Protein AF-A0ABD0LR77-F1 (afdb_monomer_lite)

Organism: NCBI:txid370345

Radius of gyration: 41.73 Å; chains: 1; bounding box: 81×75×144 Å

Secondary structure (DSSP, 8-state):
-HHHHHHHHHHHHHHHHHHHHHHHHHHHHHHHHHHHHHHHHHHHHHHHHHHHHHHHHHHHHHHHHHHHHHHHHS----------HHHHHHHHHHHHHHHHHHHHHHHHHHHHS--TTSSSS------PPPPPPPPTTTTBPPHHHHHHHHHHHHSS-GGGHHHHHH--S---BHHHHHHHHHHHHHHHHHHHHHHHHHS-S------------PPPGGGSSPPPPPPP-

Foldseek 3Di:
DVVVVVVVVVVVVVVVVVVVVVVVVVVVVVVVVVVVVVVVVVVVVVVVVVVVVVVVVVVVVVVVVVVVVVVVPPPPDPDPPPDPPVVVCVVVVVVVVVVVVVVVVVVVVVVPPDPPVVVVPPPPPPPDDPDPPDPPPPFFDDPVLLVVVVCVLPPDDPLSPVLCVVPVDRPRGNVSSVVSVVVVVVSVVVVCVVVVVVPPPPPPPPPPPPPPPPDPPVVVDDPDDDDDD

Sequence (229 aa):
MESDRIRVKMERDNDEFQRRLLRELENEKRKIQDQEAEARRRMEEMRREAEERRKEAERQRREAERLKKEAETRPKSDPPRPASKTMLYYDMGDYRQKLIDERKRIEELLKASPKKEKDLWDIKVLQRPRIPPTPKSADRANRDNVREFNELKHRNFDTRYEFRSIFPDVPFTNRRLEQQQDALIRQQEANLRTVGHTRPKRAEIVIPPRRAVSRPEWLDRDPTPLPHR

pLDDT: mean 77.64, std 14.43, range [48.12, 94.94]

Structure (mmCIF, N/CA/C/O backbone):
data_AF-A0ABD0LR77-F1
#
_entry.id   AF-A0ABD0LR77-F1
#
loop_
_atom_site.group_PDB
_atom_site.id
_atom_site.type_symbol
_atom_site.label_atom_id
_atom_site.label_alt_id
_atom_site.label_comp_id
_atom_site.label_asym_id
_atom_site.label_entity_id
_atom_site.label_seq_id
_atom_site.pdbx_PDB_ins_code
_atom_site.Cartn_x
_atom_site.Cartn_y
_atom_site.Cartn_z
_atom_site.occupancy
_atom_site.B_iso_or_equiv
_atom_site.auth_seq_id
_atom_site.auth_comp_id
_atom_site.auth_asym_id
_atom_site.auth_atom_id
_atom_site.pdbx_PDB_model_num
ATOM 1 N N . MET A 1 1 ? 38.264 5.141 -60.355 1.00 61.53 1 MET A N 1
ATOM 2 C CA . MET A 1 1 ? 39.100 6.068 -59.556 1.00 61.53 1 MET A CA 1
ATOM 3 C C . MET A 1 1 ? 38.275 6.923 -58.603 1.00 61.53 1 MET A C 1
ATOM 5 O O . MET A 1 1 ? 38.505 6.838 -57.406 1.00 61.53 1 MET A O 1
ATOM 9 N N . GLU A 1 2 ? 37.327 7.744 -59.069 1.00 66.62 2 GLU A N 1
ATOM 10 C CA . GLU A 1 2 ? 36.546 8.621 -58.172 1.00 66.62 2 GLU A CA 1
ATOM 11 C C . GLU A 1 2 ? 35.453 7.864 -57.394 1.00 66.62 2 GLU A C 1
ATOM 13 O O . GLU A 1 2 ? 35.314 8.035 -56.185 1.00 66.62 2 GLU A O 1
ATOM 18 N N . SER A 1 3 ? 34.773 6.916 -58.044 1.00 73.69 3 SER A N 1
ATOM 19 C CA . SER A 1 3 ? 33.782 6.030 -57.412 1.00 73.69 3 SER A CA 1
ATOM 20 C C . SER A 1 3 ? 34.380 5.131 -56.322 1.00 73.69 3 SER A C 1
ATOM 22 O O . SER A 1 3 ? 33.734 4.873 -55.309 1.00 73.69 3 SER A O 1
ATOM 24 N N . ASP A 1 4 ? 35.631 4.700 -56.493 1.00 76.31 4 ASP A N 1
ATOM 25 C CA . ASP A 1 4 ? 36.339 3.859 -55.518 1.00 76.31 4 ASP A CA 1
ATOM 26 C C . ASP A 1 4 ? 36.697 4.653 -54.257 1.00 76.31 4 ASP A C 1
ATOM 28 O O . ASP A 1 4 ? 36.555 4.158 -53.142 1.00 76.31 4 ASP A O 1
ATOM 32 N N . ARG A 1 5 ? 37.067 5.931 -54.414 1.00 80.62 5 ARG A N 1
ATOM 33 C CA . ARG A 1 5 ? 37.320 6.843 -53.287 1.00 80.62 5 ARG A CA 1
ATOM 34 C C . ARG A 1 5 ? 36.054 7.112 -52.475 1.00 80.62 5 ARG A C 1
ATOM 36 O O . ARG A 1 5 ? 36.126 7.184 -51.251 1.00 80.62 5 ARG A O 1
ATOM 43 N N . ILE A 1 6 ? 34.901 7.231 -53.137 1.00 83.44 6 ILE A N 1
ATOM 44 C CA . ILE A 1 6 ? 33.605 7.419 -52.468 1.00 83.44 6 ILE A CA 1
ATOM 45 C C . ILE A 1 6 ? 33.216 6.164 -51.679 1.00 83.44 6 ILE A C 1
ATOM 47 O O . ILE A 1 6 ? 32.798 6.285 -50.530 1.00 83.44 6 ILE A O 1
ATOM 51 N N . ARG A 1 7 ? 33.413 4.966 -52.247 1.00 84.56 7 ARG A N 1
ATOM 52 C CA . ARG A 1 7 ? 33.152 3.697 -51.546 1.00 84.56 7 ARG A CA 1
ATOM 53 C C . ARG A 1 7 ? 34.027 3.530 -50.306 1.00 84.56 7 ARG A C 1
ATOM 55 O O . ARG A 1 7 ? 33.490 3.276 -49.237 1.00 84.56 7 ARG A O 1
ATOM 62 N N . VAL A 1 8 ? 35.335 3.762 -50.425 1.00 86.56 8 VAL A N 1
ATOM 63 C CA . VAL A 1 8 ? 36.272 3.675 -49.288 1.00 86.56 8 VAL A CA 1
ATOM 64 C C . VAL A 1 8 ? 35.927 4.691 -48.196 1.00 86.56 8 VAL A C 1
ATOM 66 O O . VAL A 1 8 ? 36.021 4.386 -47.009 1.00 86.56 8 VAL A O 1
ATOM 69 N N . LYS A 1 9 ? 35.495 5.902 -48.573 1.00 86.81 9 LYS A N 1
ATOM 70 C CA . LYS A 1 9 ? 35.039 6.905 -47.605 1.00 86.81 9 LYS A CA 1
ATOM 71 C C . LYS A 1 9 ? 33.771 6.449 -46.874 1.00 86.81 9 LYS A C 1
ATOM 73 O O . LYS A 1 9 ? 33.734 6.515 -45.653 1.00 86.81 9 LYS A O 1
ATOM 78 N N . MET A 1 10 ? 32.775 5.941 -47.602 1.00 82.44 10 MET A N 1
ATOM 79 C CA . MET A 1 10 ? 31.540 5.419 -47.004 1.00 82.44 10 MET A CA 1
ATOM 80 C C . MET A 1 10 ? 31.793 4.222 -46.082 1.00 82.44 10 MET A C 1
ATOM 82 O O . MET A 1 10 ? 31.168 4.125 -45.033 1.00 82.44 10 MET A O 1
ATOM 86 N N . GLU A 1 11 ? 32.710 3.328 -46.447 1.00 87.44 11 GLU A N 1
ATOM 87 C CA . GLU A 1 11 ? 33.096 2.181 -45.619 1.00 87.44 11 GLU A CA 1
ATOM 88 C C . GLU A 1 11 ? 33.763 2.632 -44.314 1.00 87.44 11 GLU A C 1
ATOM 90 O O . GLU A 1 11 ? 33.382 2.183 -43.236 1.00 87.44 11 GLU A O 1
ATOM 95 N N . ARG A 1 12 ? 34.665 3.619 -44.387 1.00 87.12 12 ARG A N 1
ATOM 96 C CA . ARG A 1 12 ? 35.287 4.222 -43.201 1.00 87.12 12 ARG A CA 1
ATOM 97 C C . ARG A 1 12 ? 34.269 4.924 -42.298 1.00 87.12 12 ARG A C 1
ATOM 99 O O . ARG A 1 12 ? 34.323 4.754 -41.083 1.00 87.12 12 ARG A O 1
ATOM 106 N N . ASP A 1 13 ? 33.339 5.678 -42.879 1.00 90.56 13 ASP A N 1
ATOM 107 C CA . ASP A 1 13 ? 32.278 6.363 -42.132 1.00 90.56 13 ASP A CA 1
ATOM 108 C C . ASP A 1 13 ? 31.334 5.345 -41.455 1.00 90.56 13 ASP A C 1
ATOM 110 O O . ASP A 1 13 ? 30.910 5.542 -40.313 1.00 90.56 13 ASP A O 1
ATOM 114 N N . ASN A 1 14 ? 31.054 4.219 -42.120 1.00 90.38 14 ASN A N 1
ATOM 115 C CA . ASN A 1 14 ? 30.257 3.120 -41.573 1.00 90.38 14 ASN A CA 1
ATOM 116 C C . ASN A 1 14 ? 30.980 2.402 -40.418 1.00 90.38 14 ASN A C 1
ATOM 118 O O . ASN A 1 14 ? 30.385 2.166 -39.366 1.00 90.38 14 ASN A O 1
ATOM 122 N N . ASP A 1 15 ? 32.278 2.130 -40.560 1.00 91.56 15 ASP A N 1
ATOM 123 C CA . ASP A 1 15 ? 33.105 1.556 -39.493 1.00 91.56 15 ASP A CA 1
ATOM 124 C C . ASP A 1 15 ? 33.195 2.485 -38.275 1.00 91.56 15 ASP A C 1
ATOM 126 O O . ASP A 1 15 ? 33.116 2.045 -37.123 1.00 91.56 15 ASP A O 1
ATOM 130 N N . GLU A 1 16 ? 33.343 3.792 -38.500 1.00 92.00 16 GLU A N 1
ATOM 131 C CA . GLU A 1 16 ? 33.342 4.784 -37.428 1.00 92.00 16 GLU A CA 1
ATOM 132 C C . GLU A 1 16 ? 31.990 4.849 -36.711 1.00 92.00 16 GLU A C 1
ATOM 134 O O . GLU A 1 16 ? 31.962 4.942 -35.478 1.00 92.00 16 GLU A O 1
ATOM 139 N N . PHE A 1 17 ? 30.883 4.744 -37.451 1.00 92.69 17 PHE A N 1
ATOM 140 C CA . PHE A 1 17 ? 29.539 4.667 -36.887 1.00 92.69 17 PHE A CA 1
ATOM 141 C C . PHE A 1 17 ? 29.361 3.417 -36.015 1.00 92.69 17 PHE A C 1
ATOM 143 O O . PHE A 1 17 ? 28.963 3.535 -34.853 1.00 92.69 17 PHE A O 1
ATOM 150 N N . GLN A 1 18 ? 29.754 2.236 -36.502 1.00 92.25 18 GLN A N 1
ATOM 151 C CA . GLN A 1 18 ? 29.689 0.995 -35.720 1.00 92.25 18 GLN A CA 1
ATOM 152 C C . GLN A 1 18 ? 30.543 1.066 -34.445 1.00 92.25 18 GLN A C 1
ATOM 154 O O . GLN A 1 18 ? 30.103 0.662 -33.367 1.00 92.25 18 GLN A O 1
ATOM 159 N N . ARG A 1 19 ? 31.743 1.657 -34.519 1.00 91.81 19 ARG A N 1
ATOM 160 C CA . ARG A 1 19 ? 32.607 1.869 -33.343 1.00 91.81 19 ARG A CA 1
ATOM 161 C C . ARG A 1 19 ? 32.029 2.862 -32.338 1.00 91.81 19 ARG A C 1
ATOM 163 O O . ARG A 1 19 ? 32.357 2.776 -31.155 1.00 91.81 19 ARG A O 1
ATOM 170 N N . ARG A 1 20 ? 31.256 3.859 -32.775 1.00 92.75 20 ARG A N 1
ATOM 171 C CA . ARG A 1 20 ? 30.549 4.773 -31.859 1.00 92.75 20 ARG A CA 1
ATOM 172 C C . ARG A 1 20 ? 29.403 4.047 -31.166 1.00 92.75 20 ARG A C 1
ATOM 174 O O . ARG A 1 20 ? 29.342 4.095 -29.945 1.00 92.75 20 ARG A O 1
ATOM 181 N N . LEU A 1 21 ? 28.611 3.286 -31.918 1.00 92.94 21 LEU A N 1
ATOM 182 C CA . LEU A 1 21 ? 27.497 2.509 -31.380 1.00 92.94 21 LEU A CA 1
ATOM 183 C C . LEU A 1 21 ? 27.954 1.493 -30.320 1.00 92.94 21 LEU A C 1
ATOM 185 O O . LEU A 1 21 ? 27.367 1.407 -29.246 1.00 92.94 21 LEU A O 1
ATOM 189 N N . LEU A 1 22 ? 29.049 0.767 -30.570 1.00 92.75 22 LEU A N 1
ATOM 190 C CA . LEU A 1 22 ? 29.613 -0.162 -29.582 1.00 92.75 22 LEU A CA 1
ATOM 191 C C . LEU A 1 22 ? 30.079 0.549 -28.304 1.00 92.75 22 LEU A C 1
ATOM 193 O O . LEU A 1 22 ? 29.861 0.039 -27.207 1.00 92.75 22 LEU A O 1
ATOM 197 N N . ARG A 1 23 ? 30.685 1.736 -28.433 1.00 93.81 23 ARG A N 1
ATOM 198 C CA . ARG A 1 23 ? 31.102 2.549 -27.280 1.00 93.81 23 ARG A CA 1
ATOM 199 C C . ARG A 1 23 ? 29.909 3.071 -26.486 1.00 93.81 23 ARG A C 1
ATOM 201 O O . ARG A 1 23 ? 29.966 3.090 -25.262 1.00 93.81 23 ARG A O 1
ATOM 208 N N . GLU A 1 24 ? 28.835 3.471 -27.158 1.00 93.06 24 GLU A N 1
ATOM 209 C CA . GLU A 1 24 ? 27.589 3.875 -26.502 1.00 93.06 24 GLU A CA 1
ATOM 210 C C . GLU A 1 24 ? 26.967 2.711 -25.728 1.00 93.06 24 GLU A C 1
ATOM 212 O O . GLU A 1 24 ? 26.687 2.867 -24.542 1.00 93.06 24 GLU A O 1
ATOM 217 N N . LEU A 1 25 ? 26.872 1.522 -26.331 1.00 93.50 25 LEU A N 1
ATOM 218 C CA . LEU A 1 25 ? 26.380 0.319 -25.651 1.00 93.50 25 LEU A CA 1
ATOM 219 C C . LEU A 1 25 ? 27.247 -0.074 -24.447 1.00 93.50 25 LEU A C 1
ATOM 221 O O . LEU A 1 25 ? 26.724 -0.476 -23.407 1.00 93.50 25 LEU A O 1
ATOM 225 N N . GLU A 1 26 ? 28.571 0.049 -24.556 1.00 93.88 26 GLU A N 1
ATOM 226 C CA . GLU A 1 26 ? 29.471 -0.219 -23.434 1.00 93.88 26 GLU A CA 1
ATOM 227 C C . GLU A 1 26 ? 29.277 0.799 -22.300 1.00 93.88 26 GLU A C 1
ATOM 229 O O . GLU A 1 26 ? 29.213 0.417 -21.129 1.00 93.88 26 GLU A O 1
ATOM 234 N N . ASN A 1 27 ? 29.120 2.082 -22.634 1.00 94.94 27 ASN A N 1
ATOM 235 C CA . ASN A 1 27 ? 28.847 3.137 -21.660 1.00 94.94 27 ASN A CA 1
ATOM 236 C C . ASN A 1 27 ? 27.486 2.948 -20.976 1.00 94.94 27 ASN A C 1
ATOM 238 O O . ASN A 1 27 ? 27.387 3.115 -19.760 1.00 94.94 27 ASN A O 1
ATOM 242 N N . GLU A 1 28 ? 26.449 2.561 -21.719 1.00 92.25 28 GLU A N 1
ATOM 243 C CA . GLU A 1 28 ? 25.136 2.237 -21.155 1.00 92.25 28 GLU A CA 1
ATOM 244 C C . GLU A 1 28 ? 25.209 1.027 -20.226 1.00 92.25 28 GLU A C 1
ATOM 246 O O . GLU A 1 28 ? 24.686 1.074 -19.111 1.00 92.25 28 GLU A O 1
ATOM 251 N N . LYS A 1 29 ? 25.927 -0.027 -20.626 1.00 92.75 29 LYS A N 1
ATOM 252 C CA . LYS A 1 29 ? 26.137 -1.209 -19.785 1.00 92.75 29 LYS A CA 1
ATOM 253 C C . LYS A 1 29 ? 26.862 -0.857 -18.486 1.00 92.75 29 LYS A C 1
ATOM 255 O O . LYS A 1 29 ? 26.440 -1.309 -17.423 1.00 92.75 29 LYS A O 1
ATOM 260 N N . ARG A 1 30 ? 27.909 -0.025 -18.551 1.00 94.25 30 ARG A N 1
ATOM 261 C CA . ARG A 1 30 ? 28.617 0.476 -17.359 1.00 94.25 30 ARG A CA 1
ATOM 262 C C . ARG A 1 30 ? 27.686 1.285 -16.460 1.00 94.25 30 ARG A C 1
ATOM 264 O O . ARG A 1 30 ? 27.629 1.028 -15.265 1.00 94.25 30 ARG A O 1
ATOM 271 N N . LYS A 1 31 ? 26.880 2.180 -17.032 1.00 94.88 31 LYS A N 1
ATOM 272 C CA . LYS A 1 31 ? 25.911 2.984 -16.276 1.00 94.88 31 LYS A CA 1
ATOM 273 C C . LYS A 1 31 ? 24.860 2.125 -15.570 1.00 94.88 31 LYS A C 1
ATOM 275 O O . LYS A 1 31 ? 24.534 2.396 -14.418 1.00 94.88 31 LYS A O 1
ATOM 280 N N . ILE A 1 32 ? 24.345 1.089 -16.233 1.00 90.62 32 ILE A N 1
ATOM 281 C CA . ILE A 1 32 ? 23.404 0.133 -15.628 1.00 90.62 32 ILE A CA 1
ATOM 282 C C . ILE A 1 32 ? 24.085 -0.638 -14.495 1.00 90.62 32 ILE A C 1
ATOM 284 O O . ILE A 1 32 ? 23.502 -0.794 -13.426 1.00 90.62 32 ILE A O 1
ATOM 288 N N . GLN A 1 33 ? 25.326 -1.079 -14.702 1.00 92.19 33 GLN A N 1
ATOM 289 C CA . GLN A 1 33 ? 26.099 -1.785 -13.685 1.00 92.19 33 GLN A CA 1
ATOM 290 C C . GLN A 1 33 ? 26.365 -0.910 -12.450 1.00 92.19 33 GLN A C 1
ATOM 292 O O . GLN A 1 33 ? 26.226 -1.389 -11.325 1.00 92.19 33 GLN A O 1
ATOM 297 N N . ASP A 1 34 ? 26.682 0.372 -12.639 1.00 93.81 34 ASP A N 1
ATOM 298 C CA . ASP A 1 34 ? 26.874 1.328 -11.545 1.00 93.81 34 ASP A CA 1
ATOM 299 C C . ASP A 1 34 ? 25.564 1.589 -10.789 1.00 93.81 34 ASP A C 1
ATOM 301 O O . ASP A 1 34 ? 25.548 1.584 -9.558 1.00 93.81 34 ASP A O 1
ATOM 305 N N . GLN A 1 35 ? 24.447 1.734 -11.511 1.00 90.56 35 GLN A N 1
ATOM 306 C CA . GLN A 1 35 ? 23.116 1.861 -10.911 1.00 90.56 35 GLN A CA 1
ATOM 307 C C . GLN A 1 35 ? 22.721 0.611 -10.116 1.00 90.56 35 GLN A C 1
ATOM 309 O O . GLN A 1 35 ? 22.169 0.724 -9.022 1.00 90.56 35 GLN A O 1
ATOM 314 N N . GLU A 1 36 ? 23.018 -0.584 -10.630 1.00 90.69 36 GLU A N 1
ATOM 315 C CA . GLU A 1 36 ? 22.761 -1.840 -9.927 1.00 90.69 36 GLU A CA 1
ATOM 316 C C . GLU A 1 36 ? 23.646 -1.970 -8.680 1.00 90.69 36 GLU A C 1
ATOM 318 O O . GLU A 1 36 ? 23.165 -2.364 -7.617 1.00 90.69 36 GLU A O 1
ATOM 323 N N . ALA A 1 37 ? 24.925 -1.601 -8.770 1.00 93.81 37 ALA A N 1
ATOM 324 C CA . ALA A 1 37 ? 25.838 -1.600 -7.632 1.00 93.81 37 ALA A CA 1
ATOM 325 C C . ALA A 1 37 ? 25.390 -0.608 -6.547 1.00 93.81 37 ALA A C 1
ATOM 327 O O . ALA A 1 37 ? 25.408 -0.938 -5.359 1.00 93.81 37 ALA A O 1
ATOM 328 N N . GLU A 1 38 ? 24.938 0.583 -6.938 1.00 93.44 38 GLU A N 1
ATOM 329 C CA . GLU A 1 38 ? 24.380 1.578 -6.024 1.00 93.44 38 GLU A CA 1
ATOM 330 C C . GLU A 1 38 ? 23.076 1.083 -5.381 1.00 93.44 38 GLU A C 1
ATOM 332 O O . GLU A 1 38 ? 22.905 1.189 -4.165 1.00 93.44 38 GLU A O 1
ATOM 337 N N . ALA A 1 39 ? 22.181 0.469 -6.160 1.00 91.00 39 ALA A N 1
ATOM 338 C CA . ALA A 1 39 ? 20.952 -0.132 -5.646 1.00 91.00 39 ALA A CA 1
ATOM 339 C C . ALA A 1 39 ? 21.242 -1.269 -4.656 1.00 91.00 39 ALA A C 1
ATOM 341 O O . ALA A 1 39 ? 20.615 -1.339 -3.600 1.00 91.00 39 ALA A O 1
ATOM 342 N N . ARG A 1 40 ? 22.231 -2.124 -4.944 1.00 93.00 40 ARG A N 1
ATOM 343 C CA . ARG A 1 40 ? 22.679 -3.187 -4.031 1.00 93.00 40 ARG A CA 1
ATOM 344 C C . ARG A 1 40 ? 23.202 -2.618 -2.715 1.00 93.00 40 ARG A C 1
ATOM 346 O O . ARG A 1 40 ? 22.806 -3.111 -1.662 1.00 93.00 40 ARG A O 1
ATOM 353 N N . ARG A 1 41 ? 24.017 -1.557 -2.757 1.00 93.62 41 ARG A N 1
ATOM 354 C CA . ARG A 1 41 ? 24.506 -0.871 -1.547 1.00 93.62 41 ARG A CA 1
ATOM 355 C C . ARG A 1 41 ? 23.360 -0.286 -0.724 1.00 93.62 41 ARG A C 1
ATOM 357 O O . ARG A 1 41 ? 23.305 -0.532 0.475 1.00 93.62 41 ARG A O 1
ATOM 364 N N . ARG A 1 42 ? 22.406 0.400 -1.365 1.00 92.25 42 ARG A N 1
ATOM 365 C CA . ARG A 1 42 ? 21.207 0.934 -0.692 1.00 92.25 42 ARG A CA 1
ATOM 366 C C . ARG A 1 42 ? 20.367 -0.166 -0.044 1.00 92.25 42 ARG A C 1
ATOM 368 O O . ARG A 1 42 ? 19.916 -0.012 1.083 1.00 92.25 42 ARG A O 1
ATOM 375 N N . MET A 1 43 ? 20.166 -1.288 -0.733 1.00 86.81 43 MET A N 1
ATOM 376 C CA . MET A 1 43 ? 19.421 -2.428 -0.188 1.00 86.81 43 MET A CA 1
ATOM 377 C C . MET A 1 43 ? 20.141 -3.073 1.001 1.00 86.81 43 MET A C 1
ATOM 379 O O . MET A 1 43 ? 19.496 -3.490 1.962 1.00 86.81 43 MET A O 1
ATOM 383 N N . GLU A 1 44 ? 21.471 -3.153 0.956 1.00 91.69 44 GLU A N 1
ATOM 384 C CA . GLU A 1 44 ? 22.271 -3.656 2.070 1.00 91.69 44 GLU A CA 1
ATOM 385 C C . GLU A 1 44 ? 22.234 -2.709 3.277 1.00 91.69 44 GLU A C 1
ATOM 387 O O . GLU A 1 44 ? 22.098 -3.168 4.409 1.00 91.69 44 GLU A O 1
ATOM 392 N N . GLU A 1 45 ? 22.283 -1.399 3.047 1.00 92.62 45 GLU A N 1
ATOM 393 C CA . GLU A 1 45 ? 22.147 -0.381 4.091 1.00 92.62 45 GLU A CA 1
ATOM 394 C C . GLU A 1 45 ? 20.770 -0.445 4.762 1.00 92.62 45 GLU A C 1
ATOM 396 O O . GLU A 1 45 ? 20.696 -0.590 5.981 1.00 92.62 45 GLU A O 1
ATOM 401 N N . MET A 1 46 ? 19.691 -0.497 3.974 1.00 88.62 46 MET A N 1
ATOM 402 C CA . MET A 1 46 ? 18.326 -0.702 4.479 1.00 88.62 46 MET A CA 1
ATOM 403 C C . MET A 1 46 ? 18.202 -1.995 5.296 1.00 88.62 46 MET A C 1
ATOM 405 O O . MET A 1 46 ? 17.510 -2.039 6.313 1.00 88.62 46 MET A O 1
ATOM 409 N N . ARG A 1 47 ? 18.881 -3.068 4.872 1.00 92.00 47 ARG A N 1
ATOM 410 C CA . ARG A 1 47 ? 18.904 -4.336 5.611 1.00 92.00 47 ARG A CA 1
ATOM 411 C C . ARG A 1 47 ? 19.638 -4.199 6.946 1.00 92.00 47 ARG A C 1
ATOM 413 O O . ARG A 1 47 ? 19.152 -4.736 7.940 1.00 92.00 47 ARG A O 1
ATOM 420 N N . ARG A 1 48 ? 20.775 -3.499 6.982 1.00 91.31 48 ARG A N 1
ATOM 421 C CA . ARG A 1 48 ? 21.527 -3.235 8.221 1.00 91.31 48 ARG A CA 1
ATOM 422 C C . ARG A 1 48 ? 20.725 -2.363 9.180 1.00 91.31 48 ARG A C 1
ATOM 424 O O . ARG A 1 48 ? 20.628 -2.705 10.352 1.00 91.31 48 ARG A O 1
ATOM 431 N N . GLU A 1 49 ? 20.088 -1.307 8.684 1.00 91.56 49 GLU A N 1
ATOM 432 C CA . GLU A 1 49 ? 19.223 -0.440 9.489 1.00 91.56 49 GLU A CA 1
ATOM 433 C C . GLU A 1 49 ? 18.035 -1.218 10.073 1.00 91.56 49 GLU A C 1
ATOM 435 O O . GLU A 1 49 ? 17.736 -1.110 11.262 1.00 91.56 49 GLU A O 1
ATOM 440 N N . ALA A 1 50 ? 17.390 -2.072 9.272 1.00 87.62 50 ALA A N 1
ATOM 441 C CA . ALA A 1 50 ? 16.305 -2.925 9.748 1.00 87.62 50 ALA A CA 1
ATOM 442 C C . ALA A 1 50 ? 16.772 -3.931 10.817 1.00 87.62 50 ALA A C 1
ATOM 444 O O . ALA A 1 50 ? 16.033 -4.222 11.761 1.00 87.62 50 ALA A O 1
ATOM 445 N N . GLU A 1 51 ? 17.991 -4.461 10.690 1.00 91.12 51 GLU A N 1
ATOM 446 C CA . GLU A 1 51 ? 18.584 -5.358 11.681 1.00 91.12 51 GLU A CA 1
ATOM 447 C C . GLU A 1 51 ? 18.922 -4.628 12.989 1.00 91.12 51 GLU A C 1
ATOM 449 O O . GLU A 1 51 ? 18.597 -5.132 14.065 1.00 91.12 51 GLU A O 1
ATOM 454 N N . GLU A 1 52 ? 19.499 -3.427 12.916 1.00 91.38 52 GLU A N 1
ATOM 455 C CA . GLU A 1 52 ? 19.763 -2.588 14.091 1.00 91.38 52 GLU A CA 1
ATOM 456 C C . GLU A 1 52 ? 18.461 -2.187 14.788 1.00 91.38 52 GLU A C 1
ATOM 458 O O . GLU A 1 52 ? 18.313 -2.407 15.989 1.00 91.38 52 GLU A O 1
ATOM 463 N N . ARG A 1 53 ? 17.444 -1.756 14.034 1.00 91.12 53 ARG A N 1
ATOM 464 C CA . ARG A 1 53 ? 16.114 -1.446 14.578 1.00 91.12 53 ARG A CA 1
ATOM 465 C C . ARG A 1 53 ? 15.478 -2.653 15.270 1.00 91.12 53 ARG A C 1
ATOM 467 O O . ARG A 1 53 ? 14.818 -2.511 16.301 1.00 91.12 53 ARG A O 1
ATOM 474 N N . ARG A 1 54 ? 15.682 -3.861 14.733 1.00 90.88 54 ARG A N 1
ATOM 475 C CA . ARG A 1 54 ? 15.225 -5.107 15.365 1.00 90.88 54 ARG A CA 1
ATOM 476 C C . ARG A 1 54 ? 15.977 -5.386 16.671 1.00 90.88 54 ARG A C 1
ATOM 478 O O . ARG A 1 54 ? 15.331 -5.743 17.655 1.00 90.88 54 ARG A O 1
ATOM 485 N N . LYS A 1 55 ? 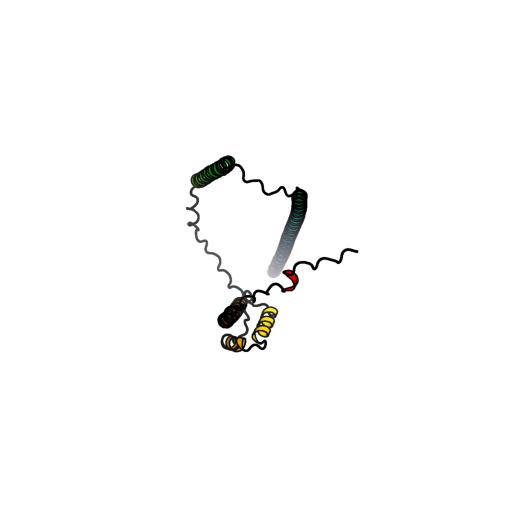17.302 -5.206 16.703 1.00 93.81 55 LYS A N 1
ATOM 486 C CA . LYS A 1 55 ? 18.119 -5.361 17.922 1.00 93.81 55 LYS A CA 1
ATOM 487 C C . LYS A 1 55 ? 17.741 -4.336 18.991 1.00 93.81 55 LYS A C 1
ATOM 489 O O . LYS A 1 55 ? 17.641 -4.690 20.163 1.00 93.81 55 LYS A O 1
ATOM 494 N N . GLU A 1 56 ? 17.499 -3.085 18.612 1.00 89.81 56 GLU A N 1
ATOM 495 C CA . GLU A 1 56 ? 17.041 -2.035 19.528 1.00 89.81 56 GLU A CA 1
ATOM 496 C C . GLU A 1 56 ? 15.670 -2.360 20.120 1.00 89.81 56 GLU A C 1
ATOM 498 O O . GLU A 1 56 ? 15.496 -2.284 21.336 1.00 89.81 56 GLU A O 1
ATOM 503 N N . ALA A 1 57 ? 14.719 -2.810 19.295 1.00 86.38 57 ALA A N 1
ATOM 504 C CA . ALA A 1 57 ? 13.408 -3.243 19.769 1.00 86.38 57 ALA A CA 1
ATOM 505 C C . ALA A 1 57 ? 13.507 -4.437 20.737 1.00 86.38 57 ALA A C 1
ATOM 507 O O . ALA A 1 57 ? 12.783 -4.502 21.730 1.00 86.38 57 ALA A O 1
ATOM 508 N N . GLU A 1 58 ? 14.427 -5.372 20.488 1.00 90.94 58 GLU A N 1
ATOM 509 C CA . GLU A 1 58 ? 14.691 -6.491 21.394 1.00 90.94 58 GLU A CA 1
ATOM 510 C C . GLU A 1 58 ? 15.295 -6.027 22.729 1.00 90.94 58 GLU A C 1
ATOM 512 O O . GLU A 1 58 ? 14.865 -6.485 23.792 1.00 90.94 58 GLU A O 1
ATOM 517 N N . ARG A 1 59 ? 16.232 -5.068 22.701 1.00 92.19 59 ARG A N 1
ATOM 518 C CA . ARG A 1 59 ? 16.784 -4.442 23.916 1.00 92.19 59 ARG A CA 1
ATOM 519 C C . ARG A 1 59 ? 15.700 -3.728 24.718 1.00 92.19 59 ARG A C 1
ATOM 521 O O . ARG A 1 59 ? 15.590 -3.980 25.915 1.00 92.19 59 ARG A O 1
ATOM 528 N N . GLN A 1 60 ? 14.864 -2.922 24.062 1.00 89.94 60 GLN A N 1
ATOM 529 C CA . GLN A 1 60 ? 13.741 -2.228 24.701 1.00 89.94 60 GLN A CA 1
ATOM 530 C C . GLN A 1 60 ? 12.741 -3.211 25.306 1.00 89.94 60 GLN A C 1
ATOM 532 O O . GLN A 1 60 ? 12.289 -3.024 26.432 1.00 89.94 60 GLN A O 1
ATOM 537 N N . ARG A 1 61 ? 12.422 -4.302 24.600 1.00 90.94 61 ARG A N 1
ATOM 538 C CA . ARG A 1 61 ? 11.539 -5.349 25.124 1.00 90.94 61 ARG A CA 1
ATOM 539 C C . ARG A 1 61 ? 12.122 -5.991 26.381 1.00 90.94 61 ARG A C 1
ATOM 541 O O . ARG A 1 61 ? 11.394 -6.192 27.350 1.00 90.94 61 ARG A O 1
ATOM 548 N N . ARG A 1 62 ? 13.423 -6.289 26.381 1.00 88.19 62 ARG A N 1
ATOM 549 C CA . ARG A 1 62 ? 14.118 -6.865 27.539 1.00 88.19 62 ARG A CA 1
ATOM 550 C C . ARG A 1 62 ? 14.170 -5.890 28.714 1.00 88.19 62 ARG A C 1
ATOM 552 O O . ARG A 1 62 ? 14.010 -6.306 29.857 1.00 88.19 62 ARG A O 1
ATOM 559 N N . GLU A 1 63 ? 14.377 -4.606 28.453 1.00 88.31 63 GLU A N 1
ATOM 560 C CA . GLU A 1 63 ? 14.341 -3.560 29.476 1.00 88.31 63 GLU A CA 1
ATOM 561 C C . GLU A 1 63 ? 12.936 -3.395 30.066 1.00 88.31 63 GLU A C 1
ATOM 563 O O . GLU A 1 63 ? 12.778 -3.398 31.285 1.00 88.31 63 GLU A O 1
ATOM 568 N N . ALA A 1 64 ? 11.905 -3.374 29.220 1.00 86.31 64 ALA A N 1
ATOM 569 C CA . ALA A 1 64 ? 10.512 -3.337 29.645 1.00 86.31 64 ALA A CA 1
ATOM 570 C C . ALA A 1 64 ? 10.129 -4.571 30.476 1.00 86.31 64 ALA A C 1
ATOM 572 O O . ALA A 1 64 ? 9.413 -4.452 31.466 1.00 86.31 64 ALA A O 1
ATOM 573 N N . GLU A 1 65 ? 10.626 -5.756 30.120 1.00 86.88 65 GLU A N 1
ATOM 574 C CA . GLU A 1 65 ? 10.414 -6.977 30.899 1.00 86.88 65 GLU A CA 1
ATOM 575 C C . GLU A 1 65 ? 11.120 -6.918 32.261 1.00 86.88 65 GLU A C 1
ATOM 577 O O . GLU A 1 65 ? 10.534 -7.309 33.272 1.00 86.88 65 GLU A O 1
ATOM 582 N N . ARG A 1 66 ? 12.340 -6.365 32.323 1.00 89.25 66 ARG A N 1
ATOM 583 C CA . ARG A 1 66 ? 13.044 -6.118 33.592 1.00 89.25 66 ARG A CA 1
ATOM 584 C C . ARG A 1 66 ? 12.288 -5.128 34.472 1.00 89.25 66 ARG A C 1
ATOM 586 O O . ARG A 1 66 ? 12.086 -5.428 35.642 1.00 89.25 66 ARG A O 1
ATOM 593 N N . LEU A 1 67 ? 11.832 -4.007 33.912 1.00 86.62 67 LEU A N 1
ATOM 594 C CA . LEU A 1 67 ? 11.023 -3.009 34.619 1.00 86.62 67 LEU A CA 1
ATOM 595 C C . LEU A 1 67 ? 9.691 -3.592 35.093 1.00 86.62 67 LEU A C 1
ATOM 597 O O . LEU A 1 67 ? 9.267 -3.333 36.214 1.00 86.62 67 LEU A O 1
ATOM 601 N N . LYS A 1 68 ? 9.046 -4.425 34.271 1.00 88.19 68 LYS A N 1
ATOM 602 C CA . LYS A 1 68 ? 7.814 -5.125 34.644 1.00 88.19 68 LYS A CA 1
ATOM 603 C C . LYS A 1 68 ? 8.052 -6.082 35.809 1.00 88.19 68 LYS A C 1
ATOM 605 O O . LYS A 1 68 ? 7.276 -6.076 36.758 1.00 88.19 68 LYS A O 1
ATOM 610 N N . LYS A 1 69 ? 9.132 -6.865 35.761 1.00 84.94 69 LYS A N 1
ATOM 611 C CA . LYS A 1 69 ? 9.515 -7.775 36.845 1.00 84.94 69 LYS A CA 1
ATOM 612 C C . LYS A 1 69 ? 9.880 -7.007 38.115 1.00 84.94 69 LYS A C 1
ATOM 614 O O . LYS A 1 69 ? 9.482 -7.416 39.196 1.00 84.94 69 LYS A O 1
ATOM 619 N N . GLU A 1 70 ? 10.571 -5.875 37.993 1.00 83.69 70 GLU A N 1
ATOM 620 C CA . GLU A 1 70 ? 10.857 -4.988 39.123 1.00 83.69 70 GLU A CA 1
ATOM 621 C C . GLU A 1 70 ? 9.559 -4.453 39.744 1.00 83.69 70 GLU A C 1
ATOM 623 O O . GLU A 1 70 ? 9.376 -4.552 40.956 1.00 83.69 70 GLU A O 1
ATOM 628 N N . ALA A 1 71 ? 8.624 -3.965 38.924 1.00 76.38 71 ALA A N 1
ATOM 629 C CA . ALA A 1 71 ? 7.317 -3.488 39.368 1.00 76.38 71 ALA A CA 1
ATOM 630 C C . ALA A 1 71 ? 6.467 -4.589 40.026 1.00 76.38 71 ALA A C 1
ATOM 632 O O . ALA A 1 71 ? 5.719 -4.305 40.956 1.00 76.38 71 ALA A O 1
ATOM 633 N N . GLU A 1 72 ? 6.599 -5.837 39.575 1.00 77.50 72 GLU A N 1
ATOM 634 C CA . GLU A 1 72 ? 5.938 -7.004 40.167 1.00 77.50 72 GLU A CA 1
ATOM 635 C C . GLU A 1 72 ? 6.575 -7.427 41.502 1.00 77.50 72 GLU A C 1
ATOM 637 O O . GLU A 1 72 ? 5.869 -7.852 42.413 1.00 77.50 72 GLU A O 1
ATOM 642 N N . THR A 1 73 ? 7.896 -7.276 41.641 1.00 71.69 73 THR A N 1
ATOM 643 C CA . THR A 1 73 ? 8.636 -7.587 42.880 1.00 71.69 73 THR A CA 1
ATOM 644 C C . THR A 1 73 ? 8.571 -6.480 43.928 1.00 71.69 73 THR A C 1
ATOM 646 O O . THR A 1 73 ? 8.874 -6.726 45.096 1.00 71.69 73 THR A O 1
ATOM 649 N N . ARG A 1 74 ? 8.176 -5.259 43.543 1.00 64.25 74 ARG A N 1
ATOM 650 C CA . ARG A 1 74 ? 7.856 -4.213 44.514 1.00 64.25 74 ARG A CA 1
ATOM 651 C C . ARG A 1 74 ? 6.638 -4.684 45.310 1.00 64.25 74 ARG A C 1
ATOM 653 O O . ARG A 1 74 ? 5.627 -5.036 44.699 1.00 64.25 74 ARG A O 1
ATOM 660 N N . PRO A 1 75 ? 6.703 -4.711 46.654 1.00 63.16 75 PRO A N 1
ATOM 661 C CA . PRO A 1 75 ? 5.531 -5.045 47.444 1.00 63.16 75 PRO A CA 1
ATOM 662 C C . PRO A 1 75 ? 4.411 -4.089 47.034 1.00 63.16 75 PRO A C 1
ATOM 664 O O . PRO A 1 75 ? 4.634 -2.879 46.962 1.00 63.16 75 PRO A O 1
ATOM 667 N N . LYS A 1 76 ? 3.222 -4.628 46.733 1.00 59.69 76 LYS A N 1
ATOM 668 C CA . LYS A 1 76 ? 1.989 -3.838 46.650 1.00 59.69 76 LYS A CA 1
ATOM 669 C C . LYS A 1 76 ? 1.791 -3.205 48.023 1.00 59.69 76 LYS A C 1
ATOM 671 O O . LYS A 1 76 ? 1.160 -3.795 48.891 1.00 59.69 76 LYS A O 1
ATOM 676 N N . SER A 1 77 ? 2.402 -2.045 48.244 1.00 57.91 77 SER A N 1
ATOM 677 C CA . SER A 1 77 ? 2.018 -1.169 49.334 1.00 57.91 77 SER A CA 1
ATOM 678 C C . SER A 1 77 ? 0.551 -0.849 49.113 1.00 57.91 77 SER A C 1
ATOM 680 O O . SER A 1 77 ? 0.162 -0.533 47.981 1.00 57.91 77 SER A O 1
ATOM 682 N N . ASP A 1 78 ? -0.243 -0.944 50.175 1.00 55.72 78 ASP A N 1
ATOM 683 C CA . ASP A 1 78 ? -1.598 -0.414 50.193 1.00 55.72 78 ASP A CA 1
ATOM 684 C C . ASP A 1 78 ? -1.628 0.958 49.504 1.00 55.72 78 ASP A C 1
ATOM 686 O O . ASP A 1 78 ? -0.645 1.710 49.604 1.00 55.72 78 ASP A O 1
ATOM 690 N N . PRO A 1 79 ? -2.708 1.286 48.767 1.00 55.75 79 PRO A N 1
ATOM 691 C CA . PRO A 1 79 ? -2.827 2.588 48.125 1.00 55.75 79 PRO A CA 1
ATOM 692 C C . PRO A 1 79 ? -2.460 3.661 49.153 1.00 55.75 79 PRO A C 1
ATOM 694 O O . PRO A 1 79 ? -2.954 3.593 50.285 1.00 55.75 79 PRO A O 1
ATOM 697 N N . PRO A 1 80 ? -1.559 4.604 48.813 1.00 55.28 80 PRO A N 1
ATOM 698 C CA . PRO A 1 80 ? -1.090 5.574 49.780 1.00 55.28 80 PRO A CA 1
ATOM 699 C C . PRO A 1 80 ? -2.321 6.264 50.346 1.00 55.28 80 PRO A C 1
ATOM 701 O O . PRO A 1 80 ? -3.148 6.796 49.599 1.00 55.28 80 PRO A O 1
ATOM 704 N N . ARG A 1 81 ? -2.467 6.194 51.675 1.00 59.12 81 ARG A N 1
ATOM 705 C CA . ARG A 1 81 ? -3.456 6.973 52.419 1.00 59.12 81 ARG A CA 1
ATOM 706 C C . ARG A 1 81 ? -3.415 8.383 51.828 1.00 59.12 81 ARG A C 1
ATOM 708 O O . ARG A 1 81 ? -2.301 8.902 51.707 1.00 59.12 81 ARG A O 1
ATOM 715 N N . PRO A 1 82 ? -4.552 8.958 51.388 1.00 50.91 82 PRO A N 1
ATOM 716 C CA . PRO A 1 82 ? -4.530 10.171 50.585 1.00 50.91 82 PRO A CA 1
ATOM 717 C C . PRO A 1 82 ? -3.663 11.196 51.299 1.00 50.91 82 PRO A C 1
ATOM 719 O O . PRO A 1 82 ? -3.879 11.471 52.485 1.00 50.91 82 PRO A O 1
ATOM 722 N N . ALA A 1 83 ? -2.633 11.660 50.587 1.00 57.22 83 ALA A N 1
ATOM 723 C CA . ALA A 1 83 ? -1.710 12.661 51.082 1.00 57.22 83 ALA A CA 1
ATOM 724 C C . ALA A 1 83 ? -2.539 13.777 51.720 1.00 57.22 83 ALA A C 1
ATOM 726 O O . ALA A 1 83 ? -3.577 14.170 51.173 1.00 57.22 83 ALA A O 1
ATOM 727 N N . SER A 1 84 ? -2.132 14.217 52.914 1.00 59.66 84 SER A N 1
ATOM 728 C CA . SER A 1 84 ? -2.835 15.273 53.634 1.00 59.66 84 SER A CA 1
ATOM 729 C C . SER A 1 84 ? -3.148 16.407 52.662 1.00 59.66 84 SER A C 1
ATOM 731 O O . SER A 1 84 ? -2.340 16.732 51.794 1.00 59.66 84 SER A O 1
ATOM 733 N N . LYS A 1 85 ? -4.353 16.971 52.776 1.00 55.03 85 LYS A N 1
ATOM 734 C CA . LYS A 1 85 ? -4.921 17.969 51.857 1.00 55.03 85 LYS A CA 1
ATOM 735 C C . LYS A 1 85 ? -3.910 19.041 51.420 1.00 55.03 85 LYS A C 1
ATOM 737 O O . LYS A 1 85 ? -3.985 19.504 50.295 1.00 55.03 85 LYS A O 1
ATOM 742 N N . THR A 1 86 ? -2.944 19.382 52.271 1.00 55.88 86 THR A N 1
ATOM 743 C CA . THR A 1 86 ? -1.834 20.299 51.997 1.00 55.88 86 THR A CA 1
ATOM 744 C C . THR A 1 86 ? -0.846 19.825 50.919 1.00 55.88 86 THR A C 1
ATOM 746 O O . THR A 1 86 ? -0.473 20.641 50.087 1.00 55.88 86 THR A O 1
ATOM 749 N N . MET A 1 87 ? -0.468 18.544 50.847 1.00 54.09 87 MET A N 1
ATOM 750 C CA . MET A 1 87 ? 0.465 18.019 49.827 1.00 54.09 87 MET A CA 1
ATOM 751 C C . MET A 1 87 ? -0.131 18.000 48.411 1.00 54.09 87 MET A C 1
ATOM 753 O O . MET A 1 87 ? 0.577 18.269 47.445 1.00 54.09 87 MET A O 1
ATOM 757 N N . LEU A 1 88 ? -1.444 17.776 48.283 1.00 56.59 88 LEU A N 1
ATOM 758 C CA . LEU A 1 88 ? -2.166 17.879 47.006 1.00 56.59 88 LEU A CA 1
ATOM 759 C C . LEU A 1 88 ? -2.165 19.311 46.445 1.00 56.59 88 LEU A C 1
ATOM 761 O O . LEU A 1 88 ? -2.127 19.491 45.232 1.00 56.59 88 LEU A O 1
ATOM 765 N N . TYR A 1 89 ? -2.181 20.338 47.302 1.00 56.47 89 TYR A N 1
ATOM 766 C CA . TYR A 1 89 ? -2.111 21.733 46.849 1.00 56.47 89 TYR A CA 1
ATOM 767 C C . TYR A 1 89 ? -0.724 22.120 46.325 1.00 56.47 89 TYR A C 1
ATOM 769 O O . TYR A 1 89 ? -0.655 22.929 45.402 1.00 56.47 89 TYR A O 1
ATOM 777 N N . TYR A 1 90 ? 0.353 21.533 46.858 1.00 58.25 90 TYR A N 1
ATOM 778 C CA . TYR A 1 90 ? 1.701 21.725 46.315 1.00 58.25 90 TYR A CA 1
ATOM 779 C C . TYR A 1 90 ? 1.855 21.028 44.958 1.00 58.25 90 TYR A C 1
ATOM 781 O O . TYR A 1 90 ? 2.269 21.671 44.000 1.00 58.25 90 TYR A O 1
ATOM 789 N N . ASP A 1 91 ? 1.391 19.781 44.827 1.00 64.94 91 ASP A N 1
ATOM 790 C CA . ASP A 1 91 ? 1.468 19.025 43.566 1.00 64.94 91 ASP A CA 1
ATOM 791 C C . ASP A 1 91 ? 0.621 19.668 42.445 1.00 64.94 91 ASP A C 1
ATOM 793 O O . ASP A 1 91 ? 1.077 19.858 41.317 1.00 64.94 91 ASP A O 1
ATOM 797 N N . MET A 1 92 ? -0.590 20.141 42.770 1.00 71.81 92 MET A N 1
ATOM 798 C CA . MET A 1 92 ? -1.432 20.881 41.820 1.00 71.81 92 MET A CA 1
ATOM 799 C C . MET A 1 92 ? -0.908 22.294 41.531 1.00 71.81 92 MET A C 1
ATOM 801 O O . MET A 1 92 ? -1.129 22.812 40.434 1.00 71.81 92 MET A O 1
ATOM 805 N N . GLY A 1 93 ? -0.231 22.932 42.490 1.00 76.31 93 GLY A N 1
ATOM 806 C CA . GLY A 1 93 ? 0.414 24.234 42.317 1.00 76.31 93 GLY A CA 1
ATOM 807 C C . GLY A 1 93 ? 1.599 24.157 41.358 1.00 76.31 93 GLY A C 1
ATOM 808 O O . GLY A 1 93 ? 1.674 24.938 40.409 1.00 76.31 93 GLY A O 1
ATOM 809 N N . ASP A 1 94 ? 2.450 23.150 41.535 1.00 77.50 94 ASP A N 1
ATOM 810 C CA . ASP A 1 94 ? 3.601 22.886 40.675 1.00 77.50 94 ASP A CA 1
ATOM 811 C C . ASP A 1 94 ? 3.157 22.488 39.266 1.00 77.50 94 ASP A C 1
ATOM 813 O O . ASP A 1 94 ? 3.722 22.953 38.273 1.00 77.50 94 ASP A O 1
ATOM 817 N N . TYR A 1 95 ? 2.101 21.677 39.150 1.00 79.94 95 TYR A N 1
ATOM 818 C CA . TYR A 1 95 ? 1.529 21.315 37.853 1.00 79.94 95 TYR A CA 1
ATOM 819 C C . TYR A 1 95 ? 0.910 22.523 37.141 1.00 79.94 95 TYR A C 1
ATOM 821 O O . TYR A 1 95 ? 1.101 22.717 35.939 1.00 79.94 95 TYR A O 1
ATOM 829 N N . ARG A 1 96 ? 0.220 23.395 37.885 1.00 84.75 96 ARG A N 1
ATOM 830 C CA . ARG A 1 96 ? -0.325 24.650 37.353 1.00 84.75 96 ARG A CA 1
ATOM 831 C C . ARG A 1 96 ? 0.783 25.591 36.884 1.00 84.75 96 ARG A C 1
ATOM 833 O O . ARG A 1 96 ? 0.619 26.223 35.844 1.00 84.75 96 ARG A O 1
ATOM 840 N N . GLN A 1 97 ? 1.900 25.660 37.605 1.00 86.88 97 GLN A N 1
ATOM 841 C CA . GLN A 1 97 ? 3.048 26.477 37.220 1.00 86.88 97 GLN A CA 1
ATOM 842 C C . GLN A 1 97 ? 3.733 25.932 35.958 1.00 86.88 97 GLN A C 1
ATOM 844 O O . GLN A 1 97 ? 3.966 26.692 35.021 1.00 86.88 97 GLN A O 1
ATOM 849 N N . LYS A 1 98 ? 3.932 24.609 35.867 1.00 85.81 98 LYS A N 1
ATOM 850 C CA . LYS A 1 98 ? 4.451 23.944 34.658 1.00 85.81 98 LYS A CA 1
ATOM 851 C C . LYS A 1 98 ? 3.593 24.230 33.426 1.00 85.81 98 LYS A C 1
ATOM 853 O O . LYS A 1 98 ? 4.132 24.577 32.381 1.00 85.81 98 LYS A O 1
ATOM 858 N N . LEU A 1 99 ? 2.266 24.168 33.556 1.00 89.44 99 LEU A N 1
ATOM 859 C CA . LEU A 1 99 ? 1.346 24.497 32.460 1.00 89.44 99 LEU A CA 1
ATOM 860 C C . LEU A 1 99 ? 1.447 25.967 32.021 1.00 89.44 99 LEU A C 1
ATOM 862 O O . LEU A 1 99 ? 1.322 26.270 30.834 1.00 89.44 99 LEU A O 1
ATOM 866 N N . ILE A 1 100 ? 1.677 26.891 32.959 1.00 89.75 100 ILE A N 1
ATOM 867 C CA . ILE A 1 100 ? 1.882 28.314 32.647 1.00 89.75 100 ILE A CA 1
ATOM 868 C C . ILE A 1 100 ? 3.196 28.513 31.883 1.00 89.75 100 ILE A C 1
ATOM 870 O O . ILE A 1 100 ? 3.225 29.266 30.906 1.00 89.75 100 ILE A O 1
ATOM 874 N N . ASP A 1 101 ? 4.260 27.832 32.298 1.00 91.44 101 ASP A N 1
ATOM 875 C CA . ASP A 1 101 ? 5.577 27.946 31.673 1.00 91.44 101 ASP A CA 1
ATOM 876 C C . ASP A 1 101 ? 5.599 27.296 30.280 1.00 91.44 101 ASP A C 1
ATOM 878 O O . ASP A 1 101 ? 6.115 27.889 29.331 1.00 91.44 101 ASP A O 1
ATOM 882 N N . GLU A 1 102 ? 4.955 26.137 30.108 1.00 88.12 102 GLU A N 1
ATOM 883 C CA . GLU A 1 102 ? 4.755 25.509 28.796 1.00 88.12 102 GLU A CA 1
ATOM 884 C C . GLU A 1 102 ? 3.941 26.401 27.858 1.00 88.12 102 GLU A C 1
ATOM 886 O O . GLU A 1 102 ? 4.316 26.585 26.698 1.00 88.12 102 GLU A O 1
ATOM 891 N N . ARG A 1 103 ? 2.866 27.024 28.358 1.00 90.88 103 ARG A N 1
ATOM 892 C CA . ARG A 1 103 ? 2.070 27.971 27.570 1.00 90.88 103 ARG A CA 1
ATOM 893 C C . ARG A 1 103 ? 2.911 29.160 27.104 1.00 90.88 103 ARG A C 1
ATOM 895 O O . ARG A 1 103 ? 2.857 29.508 25.926 1.00 90.88 103 ARG A O 1
ATOM 902 N N . LYS A 1 104 ? 3.705 29.761 27.997 1.00 92.25 104 LYS A N 1
ATOM 903 C CA . LYS A 1 104 ? 4.613 30.865 27.640 1.00 92.25 104 LYS A CA 1
ATOM 904 C C . LYS A 1 104 ? 5.651 30.431 26.610 1.00 92.25 104 LYS A C 1
ATOM 906 O O . LYS A 1 104 ? 5.900 31.167 25.662 1.00 92.25 104 LYS A O 1
ATOM 911 N N . ARG A 1 105 ? 6.201 29.223 26.748 1.00 91.75 105 ARG A N 1
ATOM 912 C CA . ARG A 1 105 ? 7.154 28.648 25.793 1.00 91.75 105 ARG A CA 1
ATOM 913 C C . ARG A 1 105 ? 6.538 28.453 24.406 1.00 91.75 105 ARG A C 1
ATOM 915 O O . ARG A 1 105 ? 7.191 28.749 23.411 1.00 91.75 105 ARG A O 1
ATOM 922 N N . ILE A 1 106 ? 5.290 27.988 24.322 1.00 82.94 106 ILE A N 1
ATOM 923 C CA . ILE A 1 106 ? 4.562 27.854 23.048 1.00 82.94 106 ILE A CA 1
ATOM 924 C C . ILE A 1 106 ? 4.287 29.229 22.431 1.00 82.94 106 ILE A C 1
ATOM 926 O O . ILE A 1 106 ? 4.501 29.411 21.235 1.00 82.94 106 ILE A O 1
ATOM 930 N N . GLU A 1 107 ? 3.854 30.210 23.226 1.00 83.69 107 GLU A N 1
ATOM 931 C CA . GLU A 1 107 ? 3.641 31.582 22.745 1.00 83.69 107 GLU A CA 1
ATOM 932 C C . GLU A 1 107 ? 4.941 32.219 22.237 1.00 83.69 107 GLU A C 1
ATOM 934 O O . GLU A 1 107 ? 4.941 32.883 21.201 1.00 83.69 107 GLU A O 1
ATOM 939 N N . GLU A 1 108 ? 6.062 31.976 22.915 1.00 84.94 108 GLU A N 1
ATOM 940 C CA . GLU A 1 108 ? 7.378 32.436 22.480 1.00 84.94 108 GLU A CA 1
ATOM 941 C C . GLU A 1 108 ? 7.824 31.745 21.188 1.00 84.94 108 GLU A C 1
ATOM 943 O O . GLU A 1 108 ? 8.291 32.426 20.282 1.00 84.94 108 GLU A O 1
ATOM 948 N N . LEU A 1 109 ? 7.597 30.436 21.034 1.00 81.00 109 LEU A N 1
ATOM 949 C CA . LEU A 1 109 ? 7.859 29.714 19.781 1.00 81.00 109 LEU A CA 1
ATOM 950 C C . LEU A 1 109 ? 6.990 30.222 18.622 1.00 81.00 109 LEU A C 1
ATOM 952 O O . LEU A 1 109 ? 7.488 30.393 17.510 1.00 81.00 109 LEU A O 1
ATOM 956 N N . LEU A 1 110 ? 5.712 30.516 18.873 1.00 76.25 110 LEU A N 1
ATOM 957 C CA . LEU A 1 110 ? 4.810 31.103 17.877 1.00 76.25 110 LEU A CA 1
ATOM 958 C C . LEU A 1 110 ? 5.214 32.536 17.506 1.00 76.25 110 LEU A C 1
ATOM 960 O O . LEU A 1 110 ? 5.056 32.939 16.355 1.00 76.25 110 LEU A O 1
ATOM 964 N N . LYS A 1 111 ? 5.762 33.302 18.456 1.00 80.00 111 LYS A N 1
ATOM 965 C CA . LYS A 1 111 ? 6.245 34.673 18.235 1.00 80.00 111 LYS A CA 1
ATOM 966 C C . LYS A 1 111 ? 7.628 34.718 17.575 1.00 80.00 111 LYS A C 1
ATOM 968 O O . LYS A 1 111 ? 7.891 35.626 16.791 1.00 80.00 111 LYS A O 1
ATOM 973 N N . ALA A 1 112 ? 8.499 33.761 17.895 1.00 70.56 112 ALA A N 1
ATOM 974 C CA . ALA A 1 112 ? 9.850 33.625 17.357 1.00 70.56 112 ALA A CA 1
ATOM 975 C C . ALA A 1 112 ? 9.878 32.910 16.001 1.00 70.56 112 ALA A C 1
ATOM 977 O O . ALA A 1 112 ? 10.859 33.040 15.271 1.00 70.56 112 ALA A O 1
ATOM 978 N N . SER A 1 113 ? 8.814 32.188 15.634 1.00 52.12 113 SER A N 1
ATOM 979 C CA . SER A 1 113 ? 8.661 31.670 14.280 1.00 52.12 113 SER A CA 1
ATOM 980 C C . SER A 1 113 ? 8.519 32.851 13.312 1.00 52.12 113 SER A C 1
ATOM 982 O O . SER A 1 113 ? 7.503 33.554 13.349 1.00 52.12 113 SER A O 1
ATOM 984 N N . PRO A 1 114 ? 9.500 33.112 12.424 1.00 55.94 114 PRO A N 1
ATOM 985 C CA . PRO A 1 114 ? 9.308 34.107 11.383 1.00 55.94 114 PRO A CA 1
ATOM 986 C C . PRO A 1 114 ? 8.110 33.666 10.540 1.00 55.94 114 PRO A C 1
ATOM 988 O O . PRO A 1 114 ? 7.996 32.487 10.207 1.00 55.94 114 PRO A O 1
ATOM 991 N N . LYS A 1 115 ? 7.211 34.605 10.223 1.00 57.84 115 LYS A N 1
ATOM 992 C CA . LYS A 1 115 ? 6.025 34.421 9.370 1.00 57.84 115 LYS A CA 1
ATOM 993 C C . LYS A 1 115 ? 6.410 33.837 7.997 1.00 57.84 115 LYS A C 1
ATOM 995 O O . LYS A 1 115 ? 6.460 34.560 7.010 1.00 57.84 115 LYS A O 1
ATOM 1000 N N . LYS A 1 116 ? 6.662 32.531 7.919 1.00 55.91 116 LYS A N 1
ATOM 1001 C CA . LYS A 1 116 ? 6.898 31.756 6.690 1.00 55.91 116 LYS A CA 1
ATOM 1002 C C . LYS A 1 116 ? 5.589 31.185 6.131 1.00 55.91 116 LYS A C 1
ATOM 1004 O O . LYS A 1 116 ? 5.573 30.124 5.527 1.00 55.91 116 LYS A O 1
ATOM 1009 N N . GLU A 1 117 ? 4.476 31.884 6.341 1.00 53.16 117 GLU A N 1
ATOM 1010 C CA . GLU A 1 117 ? 3.175 31.530 5.755 1.00 53.16 117 GLU A CA 1
ATOM 1011 C C . GLU A 1 117 ? 2.931 32.187 4.389 1.00 53.16 117 GLU A C 1
ATOM 1013 O O . GLU A 1 117 ? 1.958 31.852 3.719 1.00 53.16 117 GLU A O 1
ATOM 1018 N N . LYS A 1 118 ? 3.809 33.093 3.932 1.00 52.50 118 LYS A N 1
ATOM 1019 C CA . LYS A 1 118 ? 3.623 33.785 2.645 1.00 52.50 118 LYS A CA 1
ATOM 1020 C C . LYS A 1 118 ? 4.226 33.074 1.427 1.00 52.50 118 LYS A C 1
ATOM 1022 O O . LYS A 1 118 ? 3.794 33.368 0.324 1.00 52.50 118 LYS A O 1
ATOM 1027 N N . ASP A 1 119 ? 5.095 32.079 1.610 1.00 53.91 119 ASP A N 1
ATOM 1028 C CA . ASP A 1 119 ? 5.760 31.396 0.482 1.00 53.91 119 ASP A CA 1
ATOM 1029 C C . ASP A 1 119 ? 5.075 30.081 0.054 1.00 53.91 119 ASP A C 1
ATOM 1031 O O . ASP A 1 119 ? 5.488 29.444 -0.911 1.00 53.91 119 ASP A O 1
ATOM 1035 N N . LEU A 1 120 ? 4.011 29.658 0.749 1.00 49.94 120 LEU A N 1
ATOM 1036 C CA . LEU A 1 120 ? 3.254 28.442 0.409 1.00 49.94 120 LEU A CA 1
ATOM 1037 C C . LEU A 1 120 ? 2.253 28.645 -0.742 1.00 49.94 120 LEU A C 1
ATOM 1039 O O . LEU A 1 120 ? 1.802 27.662 -1.328 1.00 49.94 120 LEU A O 1
ATOM 1043 N N . TRP A 1 121 ? 1.926 29.895 -1.088 1.00 48.12 121 TRP A N 1
ATOM 1044 C CA . TRP A 1 121 ? 0.951 30.220 -2.139 1.00 48.12 121 TRP A CA 1
ATOM 1045 C C . TRP A 1 121 ? 1.577 30.712 -3.451 1.00 48.12 121 TRP A C 1
ATOM 1047 O O . TRP A 1 121 ? 0.911 30.659 -4.482 1.00 48.12 121 TRP A O 1
ATOM 1057 N N . ASP A 1 122 ? 2.868 31.061 -3.464 1.00 52.25 122 ASP A N 1
ATOM 1058 C CA . ASP A 1 122 ? 3.612 31.436 -4.679 1.00 52.25 122 ASP A CA 1
ATOM 1059 C C . ASP A 1 122 ? 4.264 30.216 -5.356 1.00 52.25 122 ASP A C 1
ATOM 1061 O O . ASP A 1 122 ? 5.408 30.233 -5.820 1.00 52.25 122 ASP A O 1
ATOM 1065 N N . ILE A 1 123 ? 3.509 29.119 -5.463 1.00 54.75 123 ILE A N 1
ATOM 1066 C CA . ILE A 1 123 ? 3.883 28.003 -6.330 1.00 54.75 123 ILE A CA 1
ATOM 1067 C C . ILE A 1 123 ? 3.645 28.462 -7.766 1.00 54.75 123 ILE A C 1
ATOM 1069 O O . ILE A 1 123 ? 2.559 28.316 -8.328 1.00 54.75 123 ILE A O 1
ATOM 1073 N N . LYS A 1 124 ? 4.691 29.016 -8.382 1.00 56.94 124 LYS A N 1
ATOM 1074 C CA . LYS A 1 124 ? 4.782 29.192 -9.831 1.00 56.94 124 LYS A CA 1
ATOM 1075 C C . LYS A 1 124 ? 4.484 27.831 -10.457 1.00 56.94 124 LYS A C 1
ATOM 1077 O O . LYS A 1 124 ? 5.280 26.902 -10.324 1.00 56.94 124 LYS A O 1
ATOM 1082 N N . VAL A 1 125 ? 3.302 27.693 -11.058 1.00 56.12 125 VAL A N 1
ATOM 1083 C CA . VAL A 1 125 ? 2.823 26.455 -11.680 1.00 56.12 125 VAL A CA 1
ATOM 1084 C C . VAL A 1 125 ? 3.770 26.115 -12.829 1.00 56.12 125 VAL A C 1
ATOM 1086 O O . VAL A 1 125 ? 3.570 26.526 -13.969 1.00 56.12 125 VAL A O 1
ATOM 1089 N N . LEU A 1 126 ? 4.843 25.381 -12.524 1.00 57.91 126 LEU A N 1
ATOM 1090 C CA . LEU A 1 126 ? 5.581 24.615 -13.515 1.00 57.91 126 LEU A CA 1
ATOM 1091 C C . LEU A 1 126 ? 4.523 23.742 -14.186 1.00 57.91 126 LEU A C 1
ATOM 1093 O O . LEU A 1 126 ? 3.880 22.941 -13.500 1.00 57.91 126 LEU A O 1
ATOM 1097 N N . GLN A 1 127 ? 4.290 23.930 -15.488 1.00 60.09 127 GLN A N 1
ATOM 1098 C CA . GLN A 1 127 ? 3.458 23.020 -16.269 1.00 60.09 127 GLN A CA 1
ATOM 1099 C C . GLN A 1 127 ? 3.965 21.604 -16.005 1.00 60.09 127 GLN A C 1
ATOM 1101 O O . GLN A 1 127 ? 5.028 21.210 -16.484 1.00 60.09 127 GLN A O 1
ATOM 1106 N N . ARG A 1 128 ? 3.231 20.853 -15.176 1.00 57.78 128 ARG A N 1
ATOM 1107 C CA . ARG A 1 128 ? 3.552 19.455 -14.930 1.00 57.78 128 ARG A CA 1
ATOM 1108 C C . ARG A 1 128 ? 3.458 18.745 -16.279 1.00 57.78 128 ARG A C 1
ATOM 1110 O O . ARG A 1 128 ? 2.476 18.970 -16.995 1.00 57.78 128 ARG A O 1
ATOM 1117 N N . PRO A 1 129 ? 4.432 17.892 -16.636 1.00 59.28 129 PRO A N 1
ATOM 1118 C CA . PRO A 1 129 ? 4.248 16.993 -17.764 1.00 59.28 129 PRO A CA 1
ATOM 1119 C C . PRO A 1 129 ? 2.917 16.259 -17.570 1.00 59.28 129 PRO A C 1
ATOM 1121 O O . PRO A 1 129 ? 2.587 15.864 -16.446 1.00 59.28 129 PRO A O 1
ATOM 1124 N N . ARG A 1 130 ? 2.116 16.153 -18.641 1.00 59.03 130 ARG A N 1
ATOM 1125 C CA . ARG A 1 130 ? 0.816 15.473 -18.589 1.00 59.03 130 ARG A CA 1
ATOM 1126 C C . ARG A 1 130 ? 1.037 14.094 -17.974 1.00 59.03 130 ARG A C 1
ATOM 1128 O O . ARG A 1 130 ? 1.796 13.299 -18.523 1.00 59.03 130 ARG A O 1
ATOM 1135 N N . ILE A 1 131 ? 0.405 13.845 -16.827 1.00 60.38 131 ILE A N 1
ATOM 1136 C CA . ILE A 1 131 ? 0.433 12.537 -16.173 1.00 60.38 131 ILE A CA 1
ATOM 1137 C C . ILE A 1 131 ? -0.056 11.535 -17.229 1.00 60.38 131 ILE A C 1
ATOM 1139 O O . ILE A 1 131 ? -1.133 11.763 -17.794 1.00 60.38 131 ILE A O 1
ATOM 1143 N N . PRO A 1 132 ? 0.721 10.490 -17.571 1.00 65.56 132 PRO A N 1
ATOM 1144 C CA . PRO A 1 132 ? 0.242 9.482 -18.503 1.00 65.56 132 PRO A CA 1
ATOM 1145 C C . PRO A 1 132 ? -1.078 8.913 -17.964 1.00 65.56 132 PRO A C 1
ATOM 1147 O O . PRO A 1 132 ? -1.212 8.763 -16.745 1.00 65.56 132 PRO A O 1
ATOM 1150 N N . PRO A 1 133 ? -2.072 8.627 -18.826 1.00 62.34 133 PRO A N 1
ATOM 1151 C CA . PRO A 1 133 ? -3.328 8.047 -18.371 1.00 62.34 133 PRO A CA 1
ATOM 1152 C C . PRO A 1 133 ? -3.020 6.803 -17.540 1.00 62.34 133 PRO A C 1
ATOM 1154 O O . PRO A 1 133 ? -2.219 5.959 -17.953 1.00 62.34 133 PRO A O 1
ATOM 1157 N N . THR A 1 134 ? -3.621 6.710 -16.352 1.00 57.69 134 THR A N 1
ATOM 1158 C CA . THR A 1 134 ? -3.438 5.553 -15.479 1.00 57.69 134 THR A CA 1
ATOM 1159 C C . THR A 1 134 ? -3.759 4.285 -16.273 1.00 57.69 134 THR A C 1
ATOM 1161 O O . THR A 1 134 ? -4.801 4.216 -16.936 1.00 57.69 134 THR A O 1
ATOM 1164 N N . PRO A 1 135 ? -2.865 3.281 -16.278 1.00 61.34 135 PRO A N 1
ATOM 1165 C CA . PRO A 1 135 ? -3.108 2.065 -17.034 1.00 61.34 135 PRO A CA 1
ATOM 1166 C C . PRO A 1 135 ? -4.399 1.419 -16.526 1.00 61.34 135 PRO A C 1
ATOM 1168 O O . PRO A 1 135 ? -4.608 1.313 -15.319 1.00 61.34 135 PRO A O 1
ATOM 1171 N N . LYS A 1 136 ? -5.250 0.929 -17.439 1.00 57.69 136 LYS A N 1
ATOM 1172 C CA . LYS A 1 136 ? -6.526 0.243 -17.123 1.00 57.69 136 LYS A CA 1
ATOM 1173 C C . LYS A 1 136 ? -6.365 -0.935 -16.141 1.00 57.69 136 LYS A C 1
ATOM 1175 O O . LYS A 1 136 ? -7.341 -1.408 -15.576 1.00 57.69 136 LYS A O 1
ATOM 1180 N N . SER A 1 137 ? -5.131 -1.409 -15.953 1.00 56.28 137 SER A N 1
ATOM 1181 C CA . SER A 1 137 ? -4.740 -2.463 -15.015 1.00 56.28 137 SER A CA 1
ATOM 1182 C C . SER A 1 137 ? -4.552 -2.000 -13.563 1.00 56.28 137 SER A C 1
ATOM 1184 O O . SER A 1 137 ? -4.420 -2.860 -12.697 1.00 56.28 137 SER A O 1
ATOM 1186 N N . ALA A 1 138 ? -4.498 -0.695 -13.278 1.00 64.69 138 ALA A N 1
ATOM 1187 C CA . ALA A 1 138 ? -4.182 -0.195 -11.936 1.00 64.69 138 ALA A CA 1
ATOM 1188 C C . ALA A 1 138 ? -5.306 -0.441 -10.912 1.00 64.69 138 ALA A C 1
ATOM 1190 O O . ALA A 1 138 ? -5.029 -0.575 -9.728 1.00 64.69 138 ALA A O 1
ATOM 1191 N N . ASP A 1 139 ? -6.558 -0.544 -11.368 1.00 76.56 139 ASP A N 1
ATOM 1192 C CA . ASP A 1 139 ? -7.735 -0.763 -10.514 1.00 76.56 139 ASP A CA 1
ATOM 1193 C C . ASP A 1 139 ? -8.388 -2.126 -10.783 1.00 76.56 139 ASP A C 1
ATOM 1195 O O . ASP A 1 139 ? -9.603 -2.268 -10.717 1.00 76.56 139 ASP A O 1
ATOM 1199 N N . ARG A 1 140 ? -7.616 -3.150 -11.165 1.00 86.31 140 ARG A N 1
ATOM 1200 C CA . ARG A 1 140 ? -8.173 -4.497 -11.345 1.00 86.31 140 ARG A CA 1
ATOM 1201 C C . ARG A 1 140 ? -8.257 -5.209 -9.997 1.00 86.31 140 ARG A C 1
ATOM 1203 O O . ARG A 1 140 ? -7.258 -5.299 -9.287 1.00 86.31 140 ARG A O 1
ATOM 1210 N N . ALA A 1 141 ? -9.429 -5.753 -9.677 1.00 84.62 141 ALA A N 1
ATOM 1211 C CA . ALA A 1 141 ? -9.613 -6.536 -8.464 1.00 84.62 141 ALA A CA 1
ATOM 1212 C C . ALA A 1 141 ? -8.865 -7.871 -8.524 1.00 84.62 141 ALA A C 1
ATOM 1214 O O . ALA A 1 141 ? -8.793 -8.513 -9.580 1.00 84.62 141 ALA A O 1
ATOM 1215 N N . ASN A 1 142 ? -8.327 -8.304 -7.379 1.00 87.56 142 ASN A N 1
ATOM 1216 C CA . ASN A 1 142 ? -7.733 -9.632 -7.252 1.00 87.56 142 ASN A CA 1
ATOM 1217 C C . ASN A 1 142 ? -8.797 -10.700 -7.567 1.00 87.56 142 ASN A C 1
ATOM 1219 O O . ASN A 1 142 ? -9.876 -10.710 -6.976 1.00 87.56 142 ASN A O 1
ATOM 1223 N N . ARG A 1 143 ? -8.488 -11.604 -8.505 1.00 88.31 143 ARG A N 1
ATOM 1224 C CA . ARG A 1 143 ? -9.420 -12.633 -8.990 1.00 88.31 143 ARG A CA 1
ATOM 1225 C C . ARG A 1 143 ? -9.884 -13.569 -7.876 1.00 88.31 143 ARG A C 1
ATOM 1227 O O . ARG A 1 143 ? -11.040 -13.979 -7.908 1.00 88.31 143 ARG A O 1
ATOM 1234 N N . ASP A 1 144 ? -9.021 -13.875 -6.908 1.00 91.00 144 ASP A N 1
ATOM 1235 C CA . ASP A 1 144 ? -9.381 -14.736 -5.779 1.00 91.00 144 ASP A CA 1
ATOM 1236 C C . ASP A 1 144 ? -10.382 -14.045 -4.848 1.00 91.00 144 ASP A C 1
ATOM 1238 O O . ASP A 1 144 ? -11.421 -14.623 -4.542 1.00 91.00 144 ASP A O 1
ATOM 1242 N N . ASN A 1 145 ? -10.154 -12.770 -4.518 1.00 88.06 145 ASN A N 1
ATOM 1243 C CA . ASN A 1 145 ? -11.079 -11.978 -3.700 1.00 88.06 145 ASN A CA 1
ATOM 1244 C C . ASN A 1 145 ? -12.450 -11.825 -4.380 1.00 88.06 145 ASN A C 1
ATOM 1246 O O . ASN A 1 145 ? -13.488 -11.893 -3.728 1.00 88.06 145 ASN A O 1
ATOM 1250 N N . VAL A 1 146 ? -12.469 -11.638 -5.705 1.00 91.00 146 VAL A N 1
ATOM 1251 C CA . VAL A 1 146 ? -13.717 -11.570 -6.483 1.00 91.00 146 VAL A CA 1
ATOM 1252 C C . VAL A 1 146 ? -14.445 -12.916 -6.486 1.00 91.00 146 VAL A C 1
ATOM 1254 O O . VAL A 1 146 ? -15.674 -12.938 -6.407 1.00 91.00 146 VAL A O 1
ATOM 1257 N N . ARG A 1 147 ? -13.714 -14.037 -6.563 1.00 92.19 147 ARG A N 1
ATOM 1258 C CA . ARG A 1 147 ? -14.290 -15.388 -6.476 1.00 92.19 147 ARG A CA 1
ATOM 1259 C C . ARG A 1 147 ? -14.919 -15.619 -5.104 1.00 92.19 147 ARG A C 1
ATOM 1261 O O . ARG A 1 147 ? -16.099 -15.945 -5.042 1.00 92.19 147 ARG A O 1
ATOM 1268 N N . GLU A 1 148 ? -14.171 -15.365 -4.035 1.00 91.81 148 GLU A N 1
ATOM 1269 C CA . GLU A 1 148 ? -14.640 -15.516 -2.655 1.00 91.81 148 GLU A CA 1
ATOM 1270 C C . GLU A 1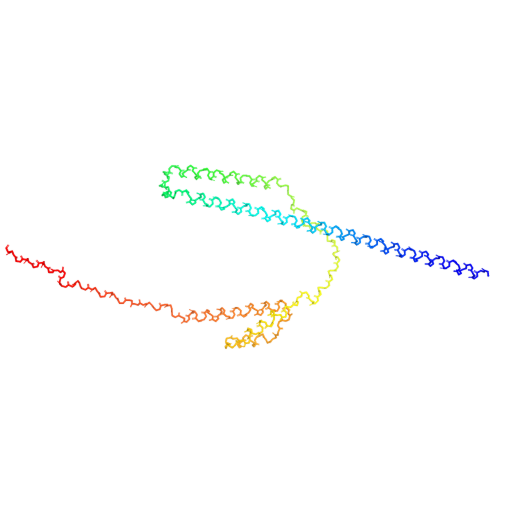 148 ? -15.861 -14.629 -2.370 1.00 91.81 148 GLU A C 1
ATOM 1272 O O . GLU A 1 148 ? -16.869 -15.091 -1.832 1.00 91.81 148 GLU A O 1
ATOM 1277 N N . PHE A 1 149 ? -15.824 -13.364 -2.800 1.00 91.56 149 PHE A N 1
ATOM 1278 C CA . PHE A 1 149 ? -16.961 -12.462 -2.649 1.00 91.56 149 PHE A CA 1
ATOM 1279 C C . PHE A 1 149 ? -18.192 -12.950 -3.423 1.00 91.56 149 PHE A C 1
ATOM 1281 O O . PHE A 1 149 ? -19.307 -12.894 -2.905 1.00 91.56 149 PHE A O 1
ATOM 1288 N N . ASN A 1 150 ? -18.015 -13.466 -4.642 1.00 90.12 150 ASN A N 1
ATOM 1289 C CA . ASN A 1 150 ? -19.119 -14.039 -5.408 1.00 90.12 150 ASN A CA 1
ATOM 1290 C C . ASN A 1 150 ? -19.690 -15.296 -4.743 1.00 90.12 150 ASN A C 1
ATOM 1292 O O . ASN A 1 150 ? -20.910 -15.429 -4.679 1.00 90.12 150 ASN A O 1
ATOM 1296 N N . GLU A 1 151 ? -18.860 -16.191 -4.213 1.00 90.81 151 GLU A N 1
ATOM 1297 C CA . GLU A 1 151 ? -19.329 -17.348 -3.441 1.00 90.81 151 GLU A CA 1
ATOM 1298 C C . GLU A 1 151 ? -20.135 -16.898 -2.219 1.00 90.81 151 GLU A C 1
ATOM 1300 O O . GLU A 1 151 ? -21.237 -17.394 -1.972 1.00 90.81 151 GLU A O 1
ATOM 1305 N N . LEU A 1 152 ? -19.650 -15.882 -1.498 1.00 87.38 152 LEU A N 1
ATOM 1306 C CA . LEU A 1 152 ? -20.362 -15.303 -0.366 1.00 87.38 152 LEU A CA 1
ATOM 1307 C C . LEU A 1 152 ? -21.706 -14.705 -0.802 1.00 87.38 152 LEU A C 1
ATOM 1309 O O . LEU A 1 152 ? -22.739 -15.009 -0.208 1.00 87.38 152 LEU A O 1
ATOM 1313 N N . LYS A 1 153 ? -21.730 -13.916 -1.874 1.00 85.50 153 LYS A N 1
ATOM 1314 C CA . LYS A 1 153 ? -22.947 -13.328 -2.451 1.00 85.50 153 LYS A CA 1
ATOM 1315 C C . LYS A 1 153 ? -24.011 -14.382 -2.795 1.00 85.50 153 LYS A C 1
ATOM 1317 O O . LYS A 1 153 ? -25.198 -14.086 -2.696 1.00 85.50 153 LYS A O 1
ATOM 1322 N N . HIS A 1 154 ? -23.601 -15.602 -3.150 1.00 84.38 154 HIS A N 1
ATOM 1323 C CA . HIS A 1 154 ? -24.492 -16.701 -3.542 1.00 84.38 154 HIS A CA 1
ATOM 1324 C C . HIS A 1 154 ? -24.751 -17.739 -2.439 1.00 84.38 154 HIS A C 1
ATOM 1326 O O . HIS A 1 154 ? -25.556 -18.644 -2.642 1.00 84.38 154 HIS A O 1
ATOM 1332 N N . ARG A 1 155 ? -24.116 -17.627 -1.268 1.00 84.94 155 ARG A N 1
ATOM 1333 C CA . ARG A 1 155 ? -24.314 -18.568 -0.157 1.00 84.94 155 ARG A CA 1
ATOM 1334 C C . ARG A 1 155 ? -25.737 -18.439 0.408 1.00 84.94 155 ARG A C 1
ATOM 1336 O O . ARG A 1 155 ? -26.115 -17.344 0.817 1.00 84.94 155 ARG A O 1
ATOM 1343 N N . ASN A 1 156 ? -26.469 -19.561 0.423 1.00 62.12 156 ASN A N 1
ATOM 1344 C CA . ASN A 1 156 ? -27.912 -19.749 0.685 1.00 62.12 156 ASN A CA 1
ATOM 1345 C C . ASN A 1 156 ? -28.482 -19.023 1.924 1.00 62.12 156 ASN A C 1
ATOM 1347 O O . ASN A 1 156 ? -28.797 -19.646 2.934 1.00 62.12 156 ASN A O 1
ATOM 1351 N N . PHE A 1 157 ? -28.649 -17.708 1.832 1.00 69.38 157 PHE A N 1
ATOM 1352 C CA . PHE A 1 157 ? -29.413 -16.899 2.773 1.00 69.38 157 PHE A CA 1
ATOM 1353 C C . PHE A 1 157 ? -30.401 -16.051 1.976 1.00 69.38 157 PHE A C 1
ATOM 1355 O O . PHE A 1 157 ? -29.979 -15.274 1.118 1.00 69.38 157 PHE A O 1
ATOM 1362 N N . ASP A 1 158 ? -31.693 -16.153 2.290 1.00 71.88 158 ASP A N 1
ATOM 1363 C CA . ASP A 1 158 ? -32.755 -15.376 1.627 1.00 71.88 158 ASP A CA 1
ATOM 1364 C C . ASP A 1 158 ? -32.496 -13.864 1.712 1.00 71.88 158 ASP A C 1
ATOM 1366 O O . ASP A 1 158 ? -32.777 -13.109 0.785 1.00 71.88 158 ASP A O 1
ATOM 1370 N N . THR A 1 159 ? -31.819 -13.421 2.777 1.00 71.44 159 THR A N 1
ATOM 1371 C CA . THR A 1 159 ? -31.399 -12.027 2.984 1.00 71.44 159 THR A CA 1
ATOM 1372 C C . THR A 1 159 ? -30.457 -11.489 1.900 1.00 71.44 159 THR A C 1
ATOM 1374 O O . THR A 1 159 ? -30.334 -10.273 1.746 1.00 71.44 159 THR A O 1
ATOM 1377 N N . ARG A 1 160 ? -29.806 -12.366 1.124 1.00 82.31 160 ARG A N 1
ATOM 1378 C CA . ARG A 1 160 ? -28.898 -12.003 0.022 1.00 82.31 160 ARG A CA 1
ATOM 1379 C C . ARG A 1 160 ? -29.584 -11.990 -1.345 1.00 82.31 160 ARG A C 1
ATOM 1381 O O . ARG A 1 160 ? -28.965 -11.542 -2.307 1.00 82.31 160 ARG A O 1
ATOM 1388 N N . TYR A 1 161 ? -30.840 -12.432 -1.452 1.00 84.50 161 TYR A N 1
ATOM 1389 C CA . TYR A 1 161 ? -31.601 -12.379 -2.705 1.00 84.50 161 TYR A CA 1
ATOM 1390 C C . TYR A 1 161 ? -31.785 -10.933 -3.186 1.00 84.50 161 TYR A C 1
ATOM 1392 O O . TYR A 1 161 ? -31.382 -10.590 -4.298 1.00 84.50 161 TYR A O 1
ATOM 1400 N N . GLU A 1 162 ? -32.258 -10.059 -2.295 1.00 83.44 162 GLU A N 1
ATOM 1401 C CA . GLU A 1 162 ? -32.411 -8.623 -2.562 1.00 83.44 162 GLU A CA 1
ATOM 1402 C C . GLU A 1 162 ? -31.082 -7.977 -2.980 1.00 83.44 162 GLU A C 1
ATOM 1404 O O . GLU A 1 162 ? -31.016 -7.233 -3.956 1.00 83.44 162 GLU A O 1
ATOM 1409 N N . PHE A 1 163 ? -29.979 -8.341 -2.319 1.00 87.31 163 PHE A N 1
ATOM 1410 C CA . PHE A 1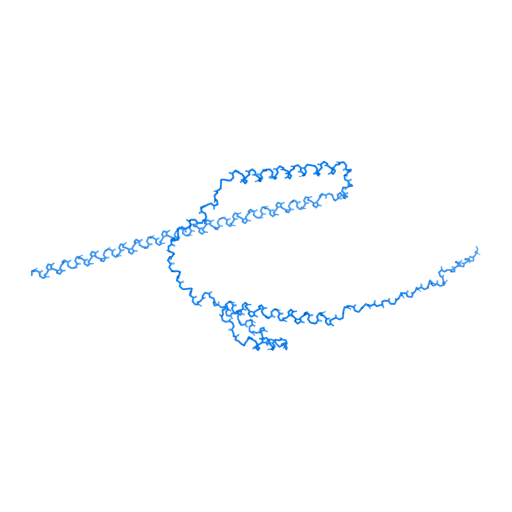 163 ? -28.647 -7.828 -2.652 1.00 87.31 163 PHE A CA 1
ATOM 1411 C C . PHE A 1 163 ? -28.204 -8.199 -4.071 1.00 87.31 163 PHE A C 1
ATOM 1413 O O . PHE A 1 163 ? -27.624 -7.380 -4.787 1.00 87.31 163 PHE A O 1
ATOM 1420 N N . ARG A 1 164 ? -28.484 -9.438 -4.492 1.00 89.75 164 ARG A N 1
ATOM 1421 C CA . ARG A 1 164 ? -28.161 -9.931 -5.837 1.00 89.75 164 ARG A CA 1
ATOM 1422 C C . ARG A 1 164 ? -28.959 -9.218 -6.921 1.00 89.75 164 ARG A C 1
ATOM 1424 O O . ARG A 1 164 ? -28.434 -9.065 -8.020 1.00 89.75 164 ARG A O 1
ATOM 1431 N N . SER A 1 165 ? -30.180 -8.776 -6.614 1.00 86.12 165 SER A N 1
ATOM 1432 C CA . SER A 1 165 ? -30.997 -7.993 -7.546 1.00 86.12 165 SER A CA 1
ATOM 1433 C C . SER A 1 165 ? -30.410 -6.596 -7.792 1.00 86.12 165 SER A C 1
ATOM 1435 O O . SER A 1 165 ? -30.356 -6.144 -8.932 1.00 86.12 165 SER A O 1
ATOM 1437 N N . ILE A 1 166 ? -29.889 -5.950 -6.742 1.00 87.75 166 ILE A N 1
ATOM 1438 C CA . ILE A 1 166 ? -29.320 -4.594 -6.807 1.00 87.75 166 ILE A CA 1
ATOM 1439 C C . ILE A 1 166 ? -27.936 -4.608 -7.462 1.00 87.75 166 ILE A C 1
ATOM 1441 O O . ILE A 1 166 ? -27.592 -3.723 -8.243 1.00 87.75 166 ILE A O 1
ATOM 1445 N N . PHE A 1 167 ? -27.134 -5.626 -7.158 1.00 87.38 167 PHE A N 1
ATOM 1446 C CA . PHE A 1 167 ? -25.807 -5.799 -7.733 1.00 87.38 167 PHE A CA 1
ATOM 1447 C C . PHE A 1 167 ? -25.749 -7.122 -8.496 1.00 87.38 167 PHE A C 1
ATOM 1449 O O . PHE A 1 167 ? -25.234 -8.093 -7.950 1.00 87.38 167 PHE A O 1
ATOM 1456 N N . PRO A 1 168 ? -26.232 -7.205 -9.747 1.00 85.56 168 PRO A N 1
ATOM 1457 C CA . PRO A 1 168 ? -26.151 -8.439 -10.532 1.00 85.56 168 PRO A CA 1
ATOM 1458 C C . PRO A 1 168 ? -24.716 -8.728 -11.002 1.00 85.56 168 PRO A C 1
ATOM 1460 O O . PRO A 1 168 ? -24.273 -9.877 -11.005 1.00 85.56 168 PRO A O 1
ATOM 1463 N N . ASP A 1 169 ? -23.948 -7.680 -11.295 1.00 87.94 169 ASP A N 1
ATOM 1464 C CA . ASP A 1 169 ? -22.648 -7.783 -11.958 1.00 87.94 169 ASP A CA 1
ATOM 1465 C C . ASP A 1 169 ? -21.507 -8.259 -11.046 1.00 87.94 169 ASP A C 1
ATOM 1467 O O . ASP A 1 169 ? -21.495 -8.018 -9.833 1.00 87.94 169 ASP A O 1
ATOM 1471 N N . VAL A 1 170 ? -20.485 -8.858 -11.668 1.00 88.06 170 VAL A N 1
ATOM 1472 C CA . VAL A 1 170 ? -19.221 -9.233 -11.019 1.00 88.06 170 VAL A CA 1
ATOM 1473 C C . VAL A 1 170 ? -18.301 -8.005 -10.882 1.00 88.06 170 VAL A C 1
ATOM 1475 O O . VAL A 1 170 ? -18.049 -7.312 -11.875 1.00 88.06 170 VAL A O 1
ATOM 1478 N N . PRO A 1 171 ? -17.762 -7.713 -9.683 1.00 87.75 171 PRO A N 1
ATOM 1479 C CA . PRO A 1 171 ? -16.904 -6.553 -9.473 1.00 87.75 171 PRO A CA 1
ATOM 1480 C C . PRO A 1 171 ? -15.467 -6.808 -9.958 1.00 87.75 171 PRO A C 1
ATOM 1482 O O . PRO A 1 171 ? -14.620 -7.298 -9.222 1.00 87.75 171 PRO A O 1
ATOM 1485 N N . PHE A 1 172 ? -15.170 -6.458 -11.211 1.00 86.75 172 PHE A N 1
ATOM 1486 C CA . PHE A 1 172 ? -13.826 -6.633 -11.790 1.00 86.75 172 PHE A CA 1
ATOM 1487 C C . PHE A 1 172 ? -12.792 -5.583 -11.349 1.00 86.75 172 PHE A C 1
ATOM 1489 O O . PHE A 1 172 ? -11.602 -5.764 -11.620 1.00 86.75 172 PHE A O 1
ATOM 1496 N N . THR A 1 173 ? -13.224 -4.501 -10.694 1.00 89.50 173 THR A N 1
ATOM 1497 C CA . THR A 1 173 ? -12.353 -3.423 -10.204 1.00 89.50 173 THR A CA 1
ATOM 1498 C C . THR A 1 173 ? -12.342 -3.343 -8.682 1.00 89.50 173 THR A C 1
ATOM 1500 O O . THR A 1 173 ? -13.350 -3.695 -8.064 1.00 89.50 173 THR A O 1
ATOM 1503 N N . ASN A 1 174 ? -11.236 -2.894 -8.066 1.00 86.25 174 ASN A N 1
ATOM 1504 C CA . ASN A 1 174 ? -11.153 -2.826 -6.596 1.00 86.25 174 ASN A CA 1
ATOM 1505 C C . ASN A 1 174 ? -12.207 -1.866 -6.055 1.00 86.25 174 ASN A C 1
ATOM 1507 O O . ASN A 1 174 ? -12.975 -2.239 -5.174 1.00 86.25 174 ASN A O 1
ATOM 1511 N N . ARG A 1 175 ? -12.355 -0.694 -6.686 1.00 87.12 175 ARG A N 1
ATOM 1512 C CA . ARG A 1 175 ? -13.401 0.269 -6.319 1.00 87.12 175 ARG A CA 1
ATOM 1513 C C . ARG A 1 175 ? -14.803 -0.347 -6.322 1.00 87.12 175 ARG A C 1
ATOM 1515 O O . ARG A 1 175 ? -15.609 -0.059 -5.443 1.00 87.12 175 ARG A O 1
ATOM 1522 N N . ARG A 1 176 ? -15.128 -1.170 -7.325 1.00 88.69 176 ARG A N 1
ATOM 1523 C CA . ARG A 1 176 ? -16.454 -1.799 -7.430 1.00 88.69 176 ARG A CA 1
ATOM 1524 C C . ARG A 1 176 ? -16.618 -2.940 -6.428 1.00 88.69 176 ARG A C 1
ATOM 1526 O O . ARG A 1 176 ? -17.720 -3.134 -5.926 1.00 88.69 176 ARG A O 1
ATOM 1533 N N . LEU A 1 177 ? -15.543 -3.674 -6.141 1.00 89.94 177 LEU A N 1
ATOM 1534 C CA . LEU A 1 177 ? -15.527 -4.737 -5.139 1.00 89.94 177 LEU A CA 1
ATOM 1535 C C . LEU A 1 177 ? -15.779 -4.165 -3.740 1.00 89.94 177 LEU A C 1
ATOM 1537 O O . LEU A 1 177 ? -16.694 -4.629 -3.067 1.00 89.94 177 LEU A O 1
ATOM 1541 N N . GLU A 1 178 ? -15.055 -3.115 -3.356 1.00 90.00 178 GLU A N 1
ATOM 1542 C CA . GLU A 1 178 ? -15.222 -2.420 -2.072 1.00 90.00 178 GLU A CA 1
ATOM 1543 C C . GLU A 1 178 ? -16.639 -1.855 -1.917 1.00 90.00 178 GLU A C 1
ATOM 1545 O O . GLU A 1 178 ? -17.301 -2.089 -0.910 1.00 90.00 178 GLU A O 1
ATOM 1550 N N . GLN A 1 179 ? -17.166 -1.194 -2.954 1.00 91.44 179 GLN A N 1
ATOM 1551 C CA . GLN A 1 179 ? -18.537 -0.672 -2.935 1.00 91.44 179 GLN A CA 1
ATOM 1552 C C . GLN A 1 179 ? -19.587 -1.765 -2.705 1.00 91.44 179 GLN A C 1
ATOM 1554 O O . GLN A 1 179 ? -20.537 -1.561 -1.947 1.00 91.44 179 GLN A O 1
ATOM 1559 N N . GLN A 1 180 ? -19.438 -2.920 -3.362 1.00 92.50 180 GLN A N 1
ATOM 1560 C CA . GLN A 1 180 ? -20.358 -4.040 -3.170 1.00 92.50 180 GLN A CA 1
ATOM 1561 C C . GLN A 1 180 ? -20.191 -4.677 -1.780 1.00 92.50 180 GLN A C 1
ATOM 1563 O O . GLN A 1 180 ? -21.190 -5.039 -1.161 1.00 92.50 180 GLN A O 1
ATOM 1568 N N . GLN A 1 181 ? -18.968 -4.776 -1.255 1.00 92.56 181 GLN A N 1
ATOM 1569 C CA . GLN A 1 181 ? -18.708 -5.272 0.102 1.00 92.56 181 GLN A CA 1
ATOM 1570 C C . GLN A 1 181 ? -19.346 -4.374 1.169 1.00 92.56 181 GLN A C 1
ATOM 1572 O O . GLN A 1 181 ? -20.080 -4.870 2.025 1.00 92.56 181 GLN A O 1
ATOM 1577 N N . ASP A 1 182 ? -19.161 -3.060 1.067 1.00 92.69 182 ASP A N 1
ATOM 1578 C CA . ASP A 1 182 ? -19.769 -2.080 1.969 1.00 92.69 182 ASP A CA 1
ATOM 1579 C C . ASP A 1 182 ? -21.296 -2.155 1.950 1.00 92.69 182 ASP A C 1
ATOM 1581 O O . ASP A 1 182 ? -21.949 -2.125 2.996 1.00 92.69 182 ASP A O 1
ATOM 1585 N N . ALA A 1 183 ? -21.887 -2.259 0.758 1.00 90.62 183 ALA A N 1
ATOM 1586 C CA . ALA A 1 183 ? -23.330 -2.382 0.616 1.00 90.62 183 ALA A CA 1
ATOM 1587 C C . ALA A 1 183 ? -23.855 -3.672 1.271 1.00 90.62 183 ALA A C 1
ATOM 1589 O O . ALA A 1 183 ? -24.888 -3.640 1.943 1.00 90.62 183 ALA A O 1
ATOM 1590 N N . LEU A 1 184 ? -23.124 -4.784 1.130 1.00 89.31 184 LEU A N 1
ATOM 1591 C CA . LEU A 1 184 ? -23.477 -6.060 1.751 1.00 89.31 184 LEU A CA 1
ATOM 1592 C C . LEU A 1 184 ? -23.422 -5.974 3.283 1.00 89.31 184 LEU A C 1
ATOM 1594 O O . LEU A 1 184 ? -24.328 -6.469 3.954 1.00 89.31 184 LEU A O 1
ATOM 1598 N N . ILE A 1 185 ? -22.397 -5.321 3.841 1.00 90.62 185 ILE A N 1
ATOM 1599 C CA . ILE A 1 185 ? -22.265 -5.103 5.290 1.00 90.62 185 ILE A CA 1
ATOM 1600 C C . ILE A 1 185 ? -23.421 -4.243 5.803 1.00 90.62 185 ILE A C 1
ATOM 1602 O O . ILE A 1 185 ? -24.112 -4.647 6.736 1.00 90.62 185 ILE A O 1
ATOM 1606 N N . ARG A 1 186 ? -23.708 -3.105 5.157 1.00 90.44 186 ARG A N 1
ATOM 1607 C CA . ARG A 1 186 ? -24.814 -2.215 5.559 1.00 90.44 186 ARG A CA 1
ATOM 1608 C C . ARG A 1 186 ? -26.164 -2.924 5.548 1.00 90.44 186 ARG A C 1
ATOM 1610 O O . ARG A 1 186 ? -26.969 -2.716 6.452 1.00 90.44 186 ARG A O 1
ATOM 1617 N N . GLN A 1 187 ? -26.415 -3.768 4.549 1.00 88.25 187 GLN A N 1
ATOM 1618 C CA . GLN A 1 187 ? -27.644 -4.554 4.483 1.00 88.25 187 GLN A CA 1
ATOM 1619 C C . GLN A 1 187 ? -27.733 -5.557 5.645 1.00 88.25 187 GLN A C 1
ATOM 1621 O O . GLN A 1 187 ? -28.782 -5.686 6.275 1.00 88.25 187 GLN A O 1
ATOM 1626 N N . GLN A 1 188 ? -26.633 -6.244 5.969 1.00 87.25 188 GLN A N 1
ATOM 1627 C CA . GLN A 1 188 ? -26.588 -7.164 7.108 1.00 87.25 188 GLN A CA 1
ATOM 1628 C C . GLN A 1 188 ? -26.780 -6.430 8.436 1.00 87.25 188 GLN A C 1
ATOM 1630 O O . GLN A 1 188 ? -27.549 -6.891 9.276 1.00 87.25 188 GLN A O 1
ATOM 1635 N N . GLU A 1 189 ? -26.155 -5.268 8.615 1.00 87.94 189 GLU A N 1
ATOM 1636 C CA . GLU A 1 189 ? -26.363 -4.428 9.793 1.00 87.94 189 GLU A CA 1
ATOM 1637 C C . GLU A 1 189 ? -27.813 -3.954 9.914 1.00 87.94 189 GLU A C 1
ATOM 1639 O O . GLU A 1 189 ? -28.375 -3.994 11.008 1.00 87.94 189 GLU A O 1
ATOM 1644 N N . ALA A 1 190 ? -28.446 -3.539 8.814 1.00 86.25 190 ALA A N 1
ATOM 1645 C CA . ALA A 1 190 ? -29.855 -3.157 8.808 1.00 86.25 190 ALA A CA 1
ATOM 1646 C C . ALA A 1 190 ? -30.749 -4.334 9.229 1.00 86.25 190 ALA A C 1
ATOM 1648 O O . ALA A 1 190 ? -31.585 -4.184 10.122 1.00 86.25 190 ALA A O 1
ATOM 1649 N N . ASN A 1 191 ? -30.502 -5.525 8.680 1.00 83.31 191 ASN A N 1
ATOM 1650 C CA . ASN A 1 191 ? -31.220 -6.740 9.061 1.00 83.31 191 ASN A CA 1
ATOM 1651 C C . ASN A 1 191 ? -31.014 -7.068 10.549 1.00 83.31 191 ASN A C 1
ATOM 1653 O O . ASN A 1 191 ? -31.982 -7.315 11.269 1.00 83.31 191 ASN A O 1
ATOM 1657 N N . LEU A 1 192 ? -29.782 -6.985 11.058 1.00 83.19 192 LEU A N 1
ATOM 1658 C CA . LEU A 1 192 ? -29.495 -7.193 12.479 1.00 83.19 192 LEU A CA 1
ATOM 1659 C C . LEU A 1 192 ? -30.174 -6.155 13.374 1.00 83.19 192 LEU A C 1
ATOM 1661 O O . LEU A 1 192 ? -30.644 -6.509 14.453 1.00 83.19 192 LEU A O 1
ATOM 1665 N N . ARG A 1 193 ? -30.274 -4.894 12.944 1.00 82.75 193 ARG A N 1
ATOM 1666 C CA . ARG A 1 193 ? -31.012 -3.858 13.680 1.00 82.75 193 ARG A CA 1
ATOM 1667 C C . ARG A 1 193 ? -32.500 -4.181 13.749 1.00 82.75 193 ARG A C 1
ATOM 1669 O O . ARG A 1 193 ? -33.071 -4.048 14.824 1.00 82.75 193 ARG A O 1
ATOM 1676 N N . THR A 1 194 ? -33.112 -4.657 12.661 1.00 77.62 194 THR A N 1
ATOM 1677 C CA . THR A 1 194 ? -34.531 -5.064 12.678 1.00 77.62 194 THR A CA 1
ATOM 1678 C C . THR A 1 194 ? -34.771 -6.249 13.615 1.00 77.62 194 THR A C 1
ATOM 1680 O O . THR A 1 194 ? -35.621 -6.164 14.499 1.00 77.62 194 THR A O 1
ATOM 1683 N N . VAL A 1 195 ? -33.944 -7.297 13.530 1.00 70.38 195 VAL A N 1
ATOM 1684 C CA . VAL A 1 195 ? -34.037 -8.477 14.406 1.00 70.38 195 VAL A CA 1
ATOM 1685 C C . VAL A 1 195 ? -33.746 -8.112 15.867 1.00 70.38 195 VAL A C 1
ATOM 1687 O O . VAL A 1 195 ? -34.438 -8.562 16.782 1.00 70.38 195 VAL A O 1
ATOM 1690 N N . GLY A 1 196 ? -32.757 -7.250 16.102 1.00 62.81 196 GLY A N 1
ATOM 1691 C CA . GLY A 1 196 ? -32.387 -6.748 17.424 1.00 62.81 196 GLY A CA 1
ATOM 1692 C C . GLY A 1 196 ? -33.458 -5.865 18.065 1.00 62.81 196 GLY A C 1
ATOM 1693 O O . GLY A 1 196 ? -33.572 -5.863 19.287 1.00 62.81 196 GLY A O 1
ATOM 1694 N N . HIS A 1 197 ? -34.271 -5.170 17.265 1.00 57.97 197 HIS A N 1
ATOM 1695 C CA . HIS A 1 197 ? -35.415 -4.391 17.745 1.00 57.97 197 HIS A CA 1
ATOM 1696 C C . HIS A 1 197 ? -36.634 -5.272 18.055 1.00 57.97 197 HIS A C 1
ATOM 1698 O O . HIS A 1 197 ? -37.390 -4.973 18.974 1.00 57.97 197 HIS A O 1
ATOM 1704 N N . THR A 1 198 ? -36.801 -6.383 17.329 1.00 54.84 198 THR A N 1
ATOM 1705 C CA . THR A 1 198 ? -37.853 -7.382 17.593 1.00 54.84 198 THR A CA 1
ATOM 1706 C C . THR A 1 198 ? -37.501 -8.376 18.693 1.00 54.84 198 THR A C 1
ATOM 1708 O O . THR A 1 198 ? -38.373 -9.106 19.159 1.00 54.84 198 THR A O 1
ATOM 1711 N N . ARG A 1 199 ? -36.240 -8.424 19.142 1.00 48.16 199 ARG A N 1
ATOM 1712 C CA . ARG A 1 199 ? -35.887 -9.165 20.351 1.00 48.16 199 ARG A CA 1
ATOM 1713 C C . ARG A 1 199 ? -36.545 -8.419 21.512 1.00 48.16 199 ARG A C 1
ATOM 1715 O O . ARG A 1 199 ? -36.138 -7.285 21.774 1.00 48.16 199 ARG A O 1
ATOM 1722 N N . PRO A 1 200 ? -37.542 -9.001 22.209 1.00 49.84 200 PRO A N 1
ATOM 1723 C CA . PRO A 1 200 ? -38.118 -8.333 23.363 1.00 49.84 200 PRO A CA 1
ATOM 1724 C C . PRO A 1 200 ? -36.961 -7.988 24.295 1.00 49.84 200 PRO A C 1
ATOM 1726 O O . PRO A 1 200 ? -36.128 -8.860 24.585 1.00 49.84 200 PRO A O 1
ATOM 1729 N N . LYS A 1 201 ? -36.863 -6.709 24.697 1.00 54.31 201 LYS A N 1
ATOM 1730 C CA . LYS A 1 201 ? -36.008 -6.291 25.814 1.00 54.31 201 LYS A CA 1
ATOM 1731 C C . LYS A 1 201 ? -36.237 -7.334 26.884 1.00 54.31 201 LYS A C 1
ATOM 1733 O O . LYS A 1 201 ? -37.374 -7.462 27.324 1.00 54.31 201 LYS A O 1
ATOM 1738 N N . ARG A 1 202 ? -35.189 -8.134 27.122 1.00 50.03 202 ARG A N 1
ATOM 1739 C CA . ARG A 1 202 ? -35.084 -9.240 28.074 1.00 50.03 202 ARG A CA 1
ATOM 1740 C C . ARG A 1 202 ? -36.315 -9.230 28.963 1.00 50.03 202 ARG A C 1
ATOM 1742 O O . ARG A 1 202 ? -36.350 -8.371 29.839 1.00 50.03 202 ARG A O 1
ATOM 1749 N N . ALA A 1 203 ? -37.320 -10.060 28.638 1.00 56.34 203 ALA A N 1
ATOM 1750 C CA . ALA A 1 203 ? -38.521 -10.188 29.454 1.00 56.34 203 ALA A CA 1
ATOM 1751 C C . ALA A 1 203 ? -38.016 -10.184 30.887 1.00 56.34 203 ALA A C 1
ATOM 1753 O O . ALA A 1 203 ? -37.171 -11.029 31.212 1.00 56.34 203 ALA A O 1
ATOM 1754 N N . GLU A 1 204 ? -38.349 -9.132 31.641 1.00 57.84 204 GLU A N 1
ATOM 1755 C CA . GLU A 1 204 ? -37.955 -9.054 33.032 1.00 57.84 204 GLU A CA 1
ATOM 1756 C C . GLU A 1 204 ? -38.453 -10.366 33.594 1.00 57.84 204 GLU A C 1
ATOM 1758 O O . GLU A 1 204 ? -39.653 -10.645 33.592 1.00 57.84 204 GLU A O 1
ATOM 1763 N N . ILE A 1 205 ? -37.515 -11.253 33.919 1.00 55.69 205 ILE A N 1
ATOM 1764 C CA . ILE A 1 205 ? -37.848 -12.439 34.667 1.00 55.69 205 ILE A CA 1
ATOM 1765 C C . ILE A 1 205 ? -38.313 -11.812 35.965 1.00 55.69 205 ILE A C 1
ATOM 1767 O O . ILE A 1 205 ? -37.489 -11.375 36.767 1.00 55.69 205 ILE A O 1
ATOM 1771 N N . VAL A 1 206 ? -39.627 -11.650 36.107 1.00 59.69 206 VAL A N 1
ATOM 1772 C CA . VAL A 1 206 ? -40.254 -11.335 37.374 1.00 59.69 206 VAL A CA 1
ATOM 1773 C C . VAL A 1 206 ? -39.939 -12.562 38.199 1.00 59.69 206 VAL A C 1
ATOM 1775 O O . VAL A 1 206 ? -40.636 -13.571 38.141 1.00 59.69 206 VAL A O 1
ATOM 1778 N N . ILE A 1 207 ? -38.786 -12.526 38.862 1.00 60.25 207 ILE A N 1
ATOM 1779 C CA . ILE A 1 207 ? -38.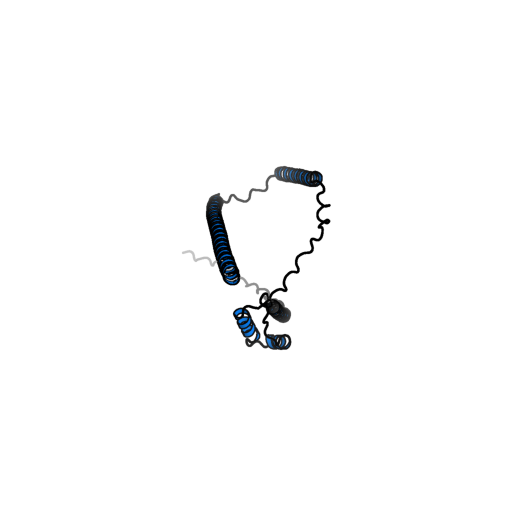439 -13.489 39.883 1.00 60.25 207 ILE A CA 1
ATOM 1780 C C . ILE A 1 207 ? -39.527 -13.237 40.923 1.00 60.25 207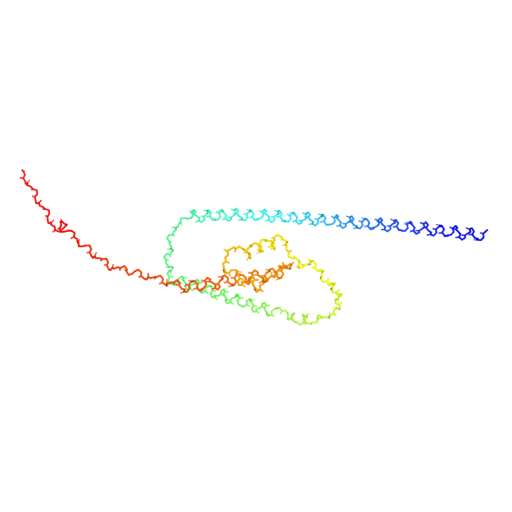 ILE A C 1
ATOM 1782 O O . ILE A 1 207 ? -39.529 -12.147 41.508 1.00 60.25 207 ILE A O 1
ATOM 1786 N N . PRO A 1 208 ? -40.500 -14.152 41.105 1.00 61.03 208 PRO A N 1
ATOM 1787 C CA . PRO A 1 208 ? -41.492 -13.963 42.149 1.00 61.03 208 PRO A CA 1
ATOM 1788 C C . PRO A 1 208 ? -40.714 -13.724 43.445 1.00 61.03 208 PRO A C 1
ATOM 1790 O O . PRO A 1 208 ? -39.666 -14.366 43.619 1.00 61.03 208 PRO A O 1
ATOM 1793 N N . PRO A 1 209 ? -41.148 -12.794 44.320 1.00 63.94 209 PRO A N 1
ATOM 1794 C CA . PRO A 1 209 ? -40.448 -12.556 45.573 1.00 63.94 209 PRO A CA 1
ATOM 1795 C C . PRO A 1 209 ? -40.211 -13.922 46.196 1.00 63.94 209 PRO A C 1
ATOM 1797 O O . PRO A 1 209 ? -41.162 -14.700 46.330 1.00 63.94 209 PRO A O 1
ATOM 1800 N N . ARG A 1 210 ? -38.931 -14.257 46.438 1.00 59.41 210 ARG A N 1
ATOM 1801 C CA . ARG A 1 210 ? -38.550 -15.526 47.059 1.00 59.41 210 ARG A CA 1
ATOM 1802 C C . ARG A 1 210 ? -39.515 -15.698 48.215 1.00 59.41 210 ARG A C 1
ATOM 1804 O O . ARG A 1 210 ? -39.503 -14.860 49.116 1.00 59.41 210 ARG A O 1
ATOM 1811 N N . ARG A 1 211 ? -40.389 -16.713 48.153 1.00 61.84 211 ARG A N 1
ATOM 1812 C CA . ARG A 1 211 ? -41.198 -17.082 49.315 1.00 61.84 211 ARG A CA 1
ATOM 1813 C C . ARG A 1 211 ? -40.193 -17.155 50.447 1.00 61.84 211 ARG A C 1
ATOM 1815 O O . ARG A 1 211 ? -39.214 -17.893 50.309 1.00 61.84 211 ARG A O 1
ATOM 1822 N N . ALA A 1 212 ? -40.361 -16.301 51.456 1.00 60.53 212 ALA A N 1
ATOM 1823 C CA . ALA A 1 212 ? -39.531 -16.345 52.640 1.00 60.53 212 ALA A CA 1
ATOM 1824 C C . ALA A 1 212 ? -39.549 -17.808 53.065 1.00 60.53 212 ALA A C 1
ATOM 1826 O O . ALA A 1 212 ? -40.618 -18.357 53.338 1.00 60.53 212 ALA A O 1
ATOM 1827 N N . VAL A 1 213 ? -38.407 -18.481 52.936 1.00 64.19 213 VAL A N 1
ATOM 1828 C CA . VAL A 1 213 ? -38.294 -19.865 53.364 1.00 64.19 213 VAL A CA 1
ATOM 1829 C C . VAL A 1 213 ? -38.499 -19.759 54.862 1.00 64.19 213 VAL A C 1
ATOM 1831 O O . VAL A 1 213 ? -37.641 -19.220 55.559 1.00 64.19 213 VAL A O 1
ATOM 1834 N N . SER A 1 214 ? -39.702 -20.107 55.317 1.00 69.88 214 SER A N 1
ATOM 1835 C CA . SER A 1 214 ? -40.039 -20.082 56.731 1.00 69.88 214 SER A CA 1
ATOM 1836 C C . SER A 1 214 ? -38.985 -20.927 57.435 1.00 69.88 214 SER A C 1
ATOM 1838 O O . SER A 1 214 ? -38.693 -22.041 56.983 1.00 69.88 214 SER A O 1
ATOM 1840 N N . ARG A 1 215 ? -38.336 -20.345 58.454 1.00 67.81 215 ARG A N 1
ATOM 1841 C CA . ARG A 1 215 ? -37.358 -21.064 59.273 1.00 67.81 215 ARG A CA 1
ATOM 1842 C C . ARG A 1 215 ? -38.028 -22.363 59.723 1.00 67.81 215 ARG A C 1
ATOM 1844 O O . ARG A 1 215 ? -39.142 -22.303 60.238 1.00 67.81 215 ARG A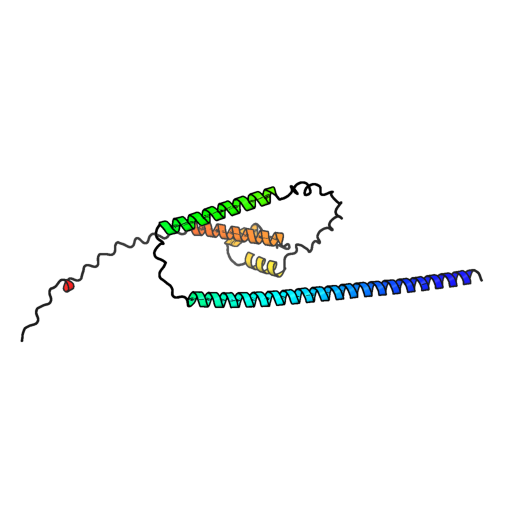 O 1
ATOM 1851 N N . PRO A 1 216 ? -37.416 -23.530 59.472 1.00 75.38 216 PRO A N 1
ATOM 1852 C CA . PRO A 1 216 ? -37.989 -24.786 59.915 1.00 75.38 216 PRO A CA 1
ATOM 1853 C C . PRO A 1 216 ? -38.225 -24.751 61.427 1.00 75.38 216 PRO A C 1
ATOM 1855 O O . PRO A 1 216 ? -37.297 -24.475 62.179 1.00 75.38 216 PRO A O 1
ATOM 1858 N N . GLU A 1 217 ? -39.446 -25.066 61.853 1.00 67.44 217 GLU A N 1
ATOM 1859 C CA . GLU A 1 217 ? -39.917 -25.051 63.253 1.00 67.44 217 GLU A CA 1
ATOM 1860 C C . GLU A 1 217 ? -38.975 -25.765 64.240 1.00 67.44 217 GLU A C 1
ATOM 1862 O O . GLU A 1 217 ? -38.842 -25.371 65.393 1.00 67.44 217 GLU A O 1
ATOM 1867 N N . TRP A 1 218 ? -38.254 -26.794 63.785 1.00 72.69 218 TRP A N 1
ATOM 1868 C CA . TRP A 1 218 ? -37.293 -27.525 64.617 1.00 72.69 218 TRP A CA 1
ATOM 1869 C C . TRP A 1 218 ? -36.086 -26.687 65.060 1.00 72.69 218 TRP A C 1
ATOM 1871 O O . TRP A 1 218 ? -35.404 -27.075 66.002 1.00 72.69 218 TRP A O 1
ATOM 1881 N N . LEU A 1 219 ? -35.818 -25.566 64.387 1.00 71.12 219 LEU A N 1
ATOM 1882 C CA . LEU A 1 219 ? -34.702 -24.668 64.677 1.00 71.12 219 LEU A CA 1
ATOM 1883 C C . LEU A 1 219 ? -35.022 -23.666 65.798 1.00 71.12 219 LEU A C 1
ATOM 1885 O O . LEU A 1 219 ? -34.102 -23.065 66.346 1.00 71.12 219 LEU A O 1
ATOM 1889 N N . ASP A 1 220 ? -36.307 -23.495 66.117 1.00 76.44 220 ASP A N 1
ATOM 1890 C CA . ASP A 1 220 ? -36.800 -22.611 67.180 1.00 76.44 220 ASP A CA 1
ATOM 1891 C C . ASP A 1 220 ? -37.269 -23.410 68.416 1.00 76.44 220 ASP A C 1
ATOM 1893 O O . ASP A 1 220 ? -37.754 -22.839 69.389 1.00 76.44 220 ASP A O 1
ATOM 1897 N N . ARG A 1 221 ? -37.103 -24.743 68.402 1.00 73.62 221 ARG A N 1
ATOM 1898 C CA . ARG A 1 221 ? -37.326 -25.597 69.573 1.00 73.62 221 ARG A CA 1
ATOM 1899 C C . ARG A 1 221 ? -36.093 -25.592 70.464 1.00 73.62 221 ARG A C 1
ATOM 1901 O O . ARG A 1 221 ? -35.000 -25.937 70.012 1.00 73.62 221 ARG A O 1
ATOM 1908 N N . ASP A 1 222 ? -36.292 -25.273 71.737 1.00 72.94 222 ASP A N 1
ATOM 1909 C CA . ASP A 1 222 ? -35.247 -25.413 72.744 1.00 72.94 222 ASP A CA 1
ATOM 1910 C C . ASP A 1 222 ? -34.761 -26.873 72.809 1.00 72.94 222 ASP A C 1
ATOM 1912 O O . ASP A 1 222 ? -35.570 -27.807 72.708 1.00 72.94 222 ASP A O 1
ATOM 1916 N N . PRO A 1 223 ? -33.443 -27.106 72.950 1.00 70.31 223 PRO A N 1
ATOM 1917 C CA . PRO A 1 223 ? -32.899 -28.451 73.015 1.00 70.31 223 PRO A CA 1
ATOM 1918 C C . PRO A 1 223 ? -33.496 -29.191 74.215 1.00 70.31 223 PRO A C 1
ATOM 1920 O O . PRO A 1 223 ? -33.352 -28.762 75.359 1.00 70.31 223 PRO A O 1
ATOM 1923 N N . THR A 1 224 ? -34.161 -30.317 73.943 1.00 70.88 224 THR A N 1
ATOM 1924 C CA . THR A 1 224 ? -34.701 -31.213 74.975 1.00 70.88 224 THR A CA 1
ATOM 1925 C C . THR A 1 224 ? -33.593 -31.537 75.985 1.00 70.88 224 THR A C 1
ATOM 1927 O O . THR A 1 224 ? -32.544 -32.037 75.561 1.00 70.88 224 THR A O 1
ATOM 1930 N N . PRO A 1 225 ? -33.769 -31.261 77.291 1.00 67.12 225 PRO A N 1
ATOM 1931 C CA . PRO A 1 225 ? -32.724 -31.523 78.266 1.00 67.12 225 PRO A CA 1
ATOM 1932 C C . PRO A 1 225 ? -32.439 -33.025 78.305 1.00 67.12 225 PRO A C 1
ATOM 1934 O O . PRO A 1 225 ? -33.345 -33.848 78.450 1.00 67.12 225 PRO A O 1
ATOM 1937 N N . LEU A 1 226 ? -31.165 -33.374 78.122 1.00 67.12 226 LEU A N 1
ATOM 1938 C CA . LEU A 1 226 ? -30.697 -34.752 78.206 1.00 67.12 226 LEU A CA 1
ATOM 1939 C C . LEU A 1 226 ? -30.983 -35.292 79.616 1.00 67.12 226 LEU A C 1
ATOM 1941 O O . LEU A 1 226 ? -30.749 -34.576 80.592 1.00 67.12 226 LEU A O 1
ATOM 1945 N N . PRO A 1 227 ? -31.473 -36.536 79.751 1.00 63.81 227 PRO A N 1
ATOM 1946 C CA . PRO A 1 227 ? -31.746 -37.105 81.060 1.00 63.81 227 PRO A CA 1
ATOM 1947 C C . PRO A 1 227 ? -30.433 -37.238 81.835 1.00 63.81 227 PRO A C 1
ATOM 1949 O O . PRO A 1 227 ? -29.501 -37.910 81.387 1.00 63.81 227 PRO A O 1
ATOM 1952 N N . HIS A 1 228 ? -30.366 -36.590 82.997 1.00 59.97 228 HIS A N 1
ATOM 1953 C CA . HIS A 1 228 ? -29.281 -36.790 83.947 1.00 59.97 228 HIS A CA 1
ATOM 1954 C C . HIS A 1 228 ? -29.300 -38.251 84.417 1.00 59.97 228 HIS A C 1
ATOM 1956 O O . HIS A 1 228 ? -30.329 -38.743 84.885 1.00 59.97 228 HIS A O 1
ATOM 1962 N N . ARG A 1 229 ? -28.171 -38.939 84.237 1.00 55.09 229 ARG A N 1
ATOM 1963 C CA . ARG A 1 229 ? -27.865 -40.230 84.856 1.00 55.09 229 ARG A CA 1
ATOM 1964 C C . ARG A 1 229 ? -27.013 -40.010 86.091 1.00 55.09 229 ARG A C 1
ATOM 1966 O O . ARG A 1 229 ? -26.146 -39.110 86.024 1.00 55.09 229 ARG A O 1
#

InterPro domains:
  IPR058191 Centrosome and spindle pole-associated protein 1, C-terminal [PF24578] (142-193)